Protein AF-0000000084335222 (afdb_homodimer)

Secondary structure (DSSP, 8-state):
-EEEEEEEEE--TT-SS-EEEEEEEEESSGGGGHHHHHHH-GGGGGG-EEEEEEE--EETTEEEEEEETTS--PPPS-EEEEEEEEEEETT---EEEEEEEEEESSHHHHHHHHHHHHHHHHHHHHHH--S-TT--EEEEEEEEEEHHHHS-HHHHHHEEEEEEE-TTSPPPPEEEEEEEGGG--/-EEEEEEEEE--TT-SS-EEEEEEEEESSGGGGHHHHHHH-GGGGGG-EEEEEEE--EETTEEEEEEETTS--PPPS-EEEEEEEEEEETT---EEEEEEEEEESSHHHHHHHHHHHHHHHHHHHHHH--S-TT--EEEEEEEEEEHHHHS-HHHHTTEEEEEEE-TTSPPPPPEEEEEEGGG--

Structure (mmCIF, N/CA/C/O backbone):
data_AF-0000000084335222-model_v1
#
loop_
_entity.id
_entity.type
_entity.pdbx_description
1 polymer 'DUF1543 domain-containing protein'
#
loop_
_atom_site.group_PDB
_atom_site.id
_atom_site.type_symbol
_atom_site.label_atom_id
_atom_site.label_alt_id
_atom_site.label_comp_id
_atom_site.label_asym_id
_atom_site.label_entity_id
_atom_site.label_seq_id
_atom_site.pdbx_PDB_ins_code
_atom_site.Cartn_x
_atom_site.Cartn_y
_atom_site.Cartn_z
_atom_site.occupancy
_atom_site.B_iso_or_equiv
_atom_site.auth_seq_id
_atom_site.auth_comp_id
_atom_site.auth_asym_id
_atom_site.auth_atom_id
_atom_site.pdbx_PDB_model_num
ATOM 1 N N . MET A 1 1 ? -4.527 -22.422 -21.75 1 95.81 1 MET A N 1
ATOM 2 C CA . MET A 1 1 ? -4.891 -21.484 -20.703 1 95.81 1 MET A CA 1
ATOM 3 C C . MET A 1 1 ? -3.65 -21 -19.953 1 95.81 1 MET A C 1
ATOM 5 O O . MET A 1 1 ? -2.627 -21.688 -19.938 1 95.81 1 MET A O 1
ATOM 9 N N . LYS A 1 2 ? -3.656 -19.781 -19.578 1 98.31 2 LYS A N 1
ATOM 10 C CA . LYS A 1 2 ? -2.539 -19.141 -18.891 1 98.31 2 LYS A CA 1
ATOM 11 C C . LYS A 1 2 ? -2.932 -18.703 -17.484 1 98.31 2 LYS A C 1
ATOM 13 O O . LYS A 1 2 ? -4.086 -18.359 -17.234 1 98.31 2 LYS A O 1
ATOM 18 N N . LEU A 1 3 ? -1.939 -18.797 -16.578 1 98.88 3 LEU A N 1
ATOM 19 C CA . LEU A 1 3 ? -2.105 -18.219 -15.25 1 98.88 3 LEU A CA 1
ATOM 20 C C . LEU A 1 3 ? -1.642 -16.766 -15.227 1 98.88 3 LEU A C 1
ATOM 22 O O . LEU A 1 3 ? -0.515 -16.469 -15.625 1 98.88 3 LEU A O 1
ATOM 26 N N . TYR A 1 4 ? -2.549 -15.906 -14.805 1 98.88 4 TYR A N 1
ATOM 27 C CA . TYR A 1 4 ? -2.223 -14.492 -14.688 1 98.88 4 TYR A CA 1
ATOM 28 C C . TYR A 1 4 ? -2.201 -14.055 -13.234 1 98.88 4 TYR A C 1
ATOM 30 O O . TYR A 1 4 ? -2.998 -14.531 -12.422 1 98.88 4 TYR A O 1
ATOM 38 N N . LEU A 1 5 ? -1.278 -13.211 -12.914 1 98.75 5 LEU A N 1
ATOM 39 C CA . LEU A 1 5 ? -1.287 -12.422 -11.688 1 98.75 5 LEU A CA 1
ATOM 40 C C . LEU A 1 5 ? -1.561 -10.953 -11.984 1 98.75 5 LEU A C 1
ATOM 42 O O . LEU A 1 5 ? -0.806 -10.312 -12.719 1 98.75 5 LEU A O 1
ATOM 46 N N . LEU A 1 6 ? -2.637 -10.43 -11.438 1 98.56 6 LEU A N 1
ATOM 47 C CA . LEU A 1 6 ? -3.023 -9.039 -11.633 1 98.56 6 LEU A CA 1
ATOM 48 C C . LEU A 1 6 ? -2.832 -8.227 -10.352 1 98.56 6 LEU A C 1
ATOM 50 O O . LEU A 1 6 ? -3.156 -8.703 -9.266 1 98.56 6 LEU A O 1
ATOM 54 N N . LEU A 1 7 ? -2.275 -7.051 -10.492 1 97.81 7 LEU A N 1
ATOM 55 C CA . LEU A 1 7 ? -2.336 -6.02 -9.461 1 97.81 7 LEU A CA 1
ATOM 56 C C . LEU A 1 7 ? -3.545 -5.113 -9.672 1 97.81 7 LEU A C 1
ATOM 58 O O . LEU A 1 7 ? -3.568 -4.305 -10.602 1 97.81 7 LEU A O 1
ATOM 62 N N . LEU A 1 8 ? -4.488 -5.25 -8.781 1 98.12 8 LEU A N 1
ATOM 63 C CA . LEU A 1 8 ? -5.719 -4.473 -8.867 1 98.12 8 LEU A CA 1
ATOM 64 C C . LEU A 1 8 ? -5.656 -3.244 -7.969 1 98.12 8 LEU A C 1
ATOM 66 O O . LEU A 1 8 ? -5.129 -3.312 -6.855 1 98.12 8 LEU A O 1
ATOM 70 N N . GLY A 1 9 ? -6.176 -2.154 -8.469 1 96.62 9 GLY A N 1
ATOM 71 C CA . GLY A 1 9 ? -6.344 -0.935 -7.699 1 96.62 9 GLY A CA 1
ATOM 72 C C . GLY A 1 9 ? -7.785 -0.464 -7.633 1 96.62 9 GLY A C 1
ATOM 73 O O . GLY A 1 9 ? -8.555 -0.679 -8.57 1 96.62 9 GLY A O 1
ATOM 74 N N . ALA A 1 10 ? -8.125 0.146 -6.547 1 95.44 10 ALA A N 1
ATOM 75 C CA . ALA A 1 10 ? -9.484 0.638 -6.359 1 95.44 10 ALA A CA 1
ATOM 76 C C . ALA A 1 10 ? -9.523 1.798 -5.371 1 95.44 10 ALA A C 1
ATOM 78 O O . ALA A 1 10 ? -8.711 1.853 -4.441 1 95.44 10 ALA A O 1
ATOM 79 N N . GLU A 1 11 ? -10.406 2.74 -5.59 1 91.88 11 GLU A N 1
ATOM 80 C CA . GLU A 1 11 ? -10.766 3.738 -4.59 1 91.88 11 GLU A CA 1
ATOM 81 C C . GLU A 1 11 ? -11.906 3.238 -3.703 1 91.88 11 GLU A C 1
ATOM 83 O O . GLU A 1 11 ? -13.078 3.502 -3.977 1 91.88 11 GLU A O 1
ATOM 88 N N . ALA A 1 12 ? -11.547 2.592 -2.67 1 87.44 12 ALA A N 1
ATOM 89 C CA . ALA A 1 12 ? -12.57 2.051 -1.78 1 87.44 12 ALA A CA 1
ATOM 90 C C . ALA A 1 12 ? -13.328 3.168 -1.071 1 87.44 12 ALA A C 1
ATOM 92 O O . ALA A 1 12 ? -12.742 4.188 -0.699 1 87.44 12 ALA A O 1
ATOM 93 N N . PRO A 1 13 ? -14.648 2.963 -0.848 1 87.44 13 PRO A N 1
ATOM 94 C CA . PRO A 1 13 ? -15.445 4.012 -0.197 1 87.44 13 PRO A CA 1
ATOM 95 C C . PRO A 1 13 ? -14.891 4.398 1.176 1 87.44 13 PRO A C 1
ATOM 97 O O . PRO A 1 13 ? -14.586 3.523 1.989 1 87.44 13 PRO A O 1
ATOM 100 N N . GLY A 1 14 ? -14.789 5.691 1.336 1 89.62 14 GLY A N 1
ATOM 101 C CA . GLY A 1 14 ? -14.414 6.211 2.641 1 89.62 14 GLY A CA 1
ATOM 102 C C . GLY A 1 14 ? -12.914 6.266 2.846 1 89.62 14 GLY A C 1
ATOM 103 O O . GLY A 1 14 ? -12.438 6.723 3.889 1 89.62 14 GLY A O 1
ATOM 104 N N . ARG A 1 15 ? -12.18 5.727 1.886 1 93.5 15 ARG A N 1
ATOM 105 C CA . ARG A 1 15 ? -10.727 5.719 2.002 1 93.5 15 ARG A CA 1
ATOM 106 C C . ARG A 1 15 ? -10.109 6.914 1.284 1 93.5 15 ARG A C 1
ATOM 108 O O . ARG A 1 15 ? -10.617 7.352 0.251 1 93.5 15 ARG A O 1
ATOM 115 N N . TYR A 1 16 ? -8.984 7.438 1.807 1 94.94 16 TYR A N 1
ATOM 116 C CA . TYR A 1 16 ? -8.305 8.57 1.188 1 94.94 16 TYR A CA 1
ATOM 117 C C . TYR A 1 16 ? -7.172 8.094 0.283 1 94.94 16 TYR A C 1
ATOM 119 O O . TYR A 1 16 ? -6.672 8.859 -0.548 1 94.94 16 TYR A O 1
ATOM 127 N N . THR A 1 17 ? -6.77 6.875 0.489 1 93.25 17 THR A N 1
ATOM 128 C CA . THR A 1 17 ? -5.707 6.316 -0.334 1 93.25 17 THR A CA 1
ATOM 129 C C . THR A 1 17 ? -6.234 5.172 -1.198 1 93.25 17 THR A C 1
ATOM 131 O O . THR A 1 17 ? -7.086 4.398 -0.76 1 93.25 17 THR A O 1
ATOM 134 N N . GLU A 1 18 ? -5.703 5.164 -2.363 1 93.69 18 GLU A N 1
ATOM 135 C CA . GLU A 1 18 ? -6.023 4.039 -3.24 1 93.69 18 GLU A CA 1
ATOM 136 C C . GLU A 1 18 ? -5.578 2.717 -2.625 1 93.69 18 GLU A C 1
ATOM 138 O O . GLU A 1 18 ? -4.488 2.627 -2.057 1 93.69 18 GLU A O 1
ATOM 143 N N . GLN A 1 19 ? -6.473 1.705 -2.734 1 94.19 19 GLN A N 1
ATOM 144 C CA . GLN A 1 19 ? -6.203 0.372 -2.205 1 94.19 19 GLN A CA 1
ATOM 145 C C . GLN A 1 19 ? -5.773 -0.583 -3.314 1 94.19 19 GLN A C 1
ATOM 147 O O . GLN A 1 19 ? -6.09 -0.365 -4.484 1 94.19 19 GLN A O 1
ATOM 152 N N . HIS A 1 20 ? -4.984 -1.586 -2.936 1 95.81 20 HIS A N 1
ATOM 153 C CA . HIS A 1 20 ? -4.512 -2.555 -3.916 1 95.81 20 HIS A CA 1
ATOM 154 C C . HIS A 1 20 ? -4.672 -3.982 -3.402 1 95.81 20 HIS A C 1
ATOM 156 O O . HIS A 1 20 ? -4.633 -4.219 -2.193 1 95.81 20 HIS A O 1
ATOM 162 N N . ASP A 1 21 ? -4.844 -4.891 -4.301 1 97 21 ASP A N 1
ATOM 163 C CA . ASP A 1 21 ? -4.824 -6.324 -4.02 1 97 21 ASP A CA 1
ATOM 164 C C . ASP A 1 21 ? -4.363 -7.117 -5.242 1 97 21 ASP A C 1
ATOM 166 O O . ASP A 1 21 ? -4.223 -6.559 -6.332 1 97 21 ASP A O 1
ATOM 170 N N . TYR A 1 22 ? -4.082 -8.344 -4.973 1 98.25 22 TYR A N 1
ATOM 171 C CA . TYR A 1 22 ? -3.588 -9.227 -6.023 1 98.25 22 TYR A CA 1
ATOM 172 C C . TYR A 1 22 ? -4.617 -10.297 -6.363 1 98.25 22 TYR A C 1
ATOM 174 O O . TYR A 1 22 ? -5.27 -10.852 -5.473 1 98.25 22 TYR A O 1
ATOM 182 N N . PHE A 1 23 ? -4.758 -10.523 -7.656 1 98.5 23 PHE A N 1
ATOM 183 C CA . PHE A 1 23 ? -5.754 -11.461 -8.172 1 98.5 23 PHE A CA 1
ATOM 184 C C . PHE A 1 23 ? -5.109 -12.469 -9.117 1 98.5 23 PHE A C 1
ATOM 186 O O . PHE A 1 23 ? -4.414 -12.094 -10.062 1 98.5 23 PHE A O 1
ATOM 193 N N . PHE A 1 24 ? -5.285 -13.758 -8.844 1 98.81 24 PHE A N 1
ATOM 194 C CA . PHE A 1 24 ? -4.887 -14.82 -9.766 1 98.81 24 PHE A CA 1
ATOM 195 C C . PHE A 1 24 ? -6.074 -15.281 -10.602 1 98.81 24 PHE A C 1
ATOM 197 O O . PHE A 1 24 ? -7.137 -15.602 -10.062 1 98.81 24 PHE A O 1
ATOM 204 N N . GLY A 1 25 ? -5.883 -15.297 -11.867 1 98.75 25 GLY A N 1
ATOM 205 C CA . GLY A 1 25 ? -6.906 -15.797 -12.773 1 98.75 25 GLY A CA 1
ATOM 206 C C . GLY A 1 25 ? -6.34 -16.641 -13.906 1 98.75 25 GLY A C 1
ATOM 207 O O . GLY A 1 25 ? -5.141 -16.578 -14.188 1 98.75 25 GLY A O 1
ATOM 208 N N . ILE A 1 26 ? -7.176 -17.469 -14.461 1 98.81 26 ILE A N 1
ATOM 209 C CA . ILE A 1 26 ? -6.801 -18.328 -15.578 1 98.81 26 ILE A CA 1
ATOM 210 C C . ILE A 1 26 ? -7.633 -17.969 -16.812 1 98.81 26 ILE A C 1
ATOM 212 O O . ILE A 1 26 ? -8.867 -17.984 -16.75 1 98.81 26 ILE A O 1
ATOM 216 N N . ALA A 1 27 ? -6.953 -17.641 -17.891 1 98.5 27 ALA A N 1
ATOM 217 C CA . ALA A 1 27 ? -7.629 -17.312 -19.141 1 98.5 27 ALA A CA 1
ATOM 218 C C . ALA A 1 27 ? -6.664 -17.406 -20.328 1 98.5 27 ALA A C 1
ATOM 220 O O . ALA A 1 27 ? -5.453 -17.516 -20.141 1 98.5 27 ALA A O 1
ATOM 221 N N . ASP A 1 28 ? -7.266 -17.438 -21.469 1 97.88 28 ASP A N 1
ATOM 222 C CA . ASP A 1 28 ? -6.438 -17.391 -22.672 1 97.88 28 ASP A CA 1
ATOM 223 C C . ASP A 1 28 ? -5.906 -15.977 -22.906 1 97.88 28 ASP A C 1
ATOM 225 O O . ASP A 1 28 ? -4.777 -15.805 -23.359 1 97.88 28 ASP A O 1
ATOM 229 N N . ASN A 1 29 ? -6.785 -15.008 -22.594 1 97.38 29 ASN A N 1
ATOM 230 C CA . ASN A 1 29 ? -6.434 -13.602 -22.75 1 97.38 29 ASN A CA 1
ATOM 231 C C . ASN A 1 29 ? -6.762 -12.797 -21.5 1 97.38 29 ASN A C 1
ATOM 233 O O . ASN A 1 29 ? -7.742 -13.086 -20.812 1 97.38 29 ASN A O 1
ATOM 237 N N . LEU A 1 30 ? -5.895 -11.789 -21.297 1 97.81 30 LEU A N 1
ATOM 238 C CA . LEU A 1 30 ? -6.039 -10.945 -20.125 1 97.81 30 LEU A CA 1
ATOM 239 C C . LEU A 1 30 ? -7.445 -10.359 -20.047 1 97.81 30 LEU A C 1
ATOM 241 O O . LEU A 1 30 ? -8.047 -10.328 -18.969 1 97.81 30 LEU A O 1
ATOM 245 N N . LYS A 1 31 ? -8.023 -9.945 -21.172 1 97.56 31 LYS A N 1
ATOM 246 C CA . LYS A 1 31 ? -9.328 -9.289 -21.219 1 97.56 31 LYS A CA 1
ATOM 247 C C . LYS A 1 31 ? -10.43 -10.211 -20.703 1 97.56 31 LYS A C 1
ATOM 249 O O . LYS A 1 31 ? -11.445 -9.742 -20.172 1 97.56 31 LYS A O 1
ATOM 254 N N . ASP A 1 32 ? -10.227 -11.461 -20.844 1 97.94 32 ASP A N 1
ATOM 255 C CA . ASP A 1 32 ? -11.227 -12.438 -20.438 1 97.94 32 ASP A CA 1
ATOM 256 C C . ASP A 1 32 ? -11.312 -12.539 -18.922 1 97.94 32 ASP A C 1
ATOM 258 O O . ASP A 1 32 ? -12.242 -13.141 -18.375 1 97.94 32 ASP A O 1
ATOM 262 N N . LEU A 1 33 ? -10.414 -11.914 -18.172 1 98.31 33 LEU A N 1
ATOM 263 C CA . LEU A 1 33 ? -10.391 -11.992 -16.719 1 98.31 33 LEU A CA 1
ATOM 264 C C . LEU A 1 33 ? -11.203 -10.859 -16.094 1 98.31 33 LEU A C 1
ATOM 266 O O . LEU A 1 33 ? -11.43 -10.844 -14.883 1 98.31 33 LEU A O 1
ATOM 270 N N . VAL A 1 34 ? -11.68 -9.93 -16.875 1 97.88 34 VAL A N 1
ATOM 271 C CA . VAL A 1 34 ? -12.32 -8.719 -16.375 1 97.88 34 VAL A CA 1
ATOM 272 C C . VAL A 1 34 ? -13.531 -9.086 -15.523 1 97.88 34 VAL A C 1
ATOM 274 O O . VAL A 1 34 ? -13.672 -8.602 -14.391 1 97.88 34 VAL A O 1
ATOM 277 N N . PRO A 1 35 ? -14.461 -10.016 -15.984 1 97.56 35 PRO A N 1
ATOM 278 C CA . PRO A 1 35 ? -15.602 -10.359 -15.141 1 97.56 35 PRO A CA 1
ATOM 279 C C . PRO A 1 35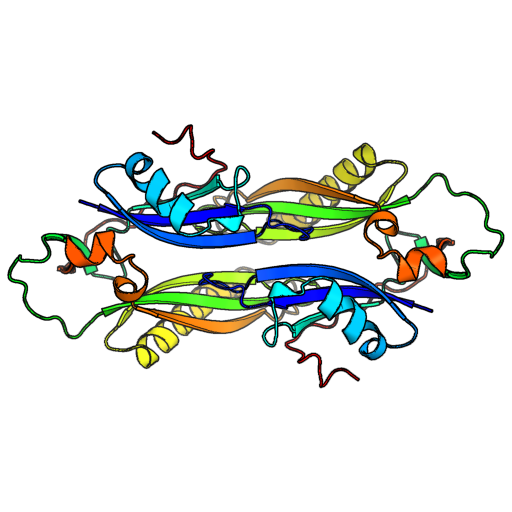 ? -15.188 -10.961 -13.797 1 97.56 35 PRO A C 1
ATOM 281 O O . PRO A 1 35 ? -15.766 -10.625 -12.766 1 97.56 35 PRO A O 1
ATOM 284 N N . ALA A 1 36 ? -14.234 -11.836 -13.789 1 98.06 36 ALA A N 1
ATOM 285 C CA . ALA A 1 36 ? -13.781 -12.461 -12.555 1 98.06 36 ALA A CA 1
ATOM 286 C C . ALA A 1 36 ? -13.117 -11.445 -11.633 1 98.06 36 ALA A C 1
ATOM 288 O O . ALA A 1 36 ? -13.258 -11.523 -10.414 1 98.06 36 ALA A O 1
ATOM 289 N N . ALA A 1 37 ? -12.344 -10.516 -12.188 1 97.81 37 ALA A N 1
ATOM 290 C CA . ALA A 1 37 ? -11.719 -9.469 -11.398 1 97.81 37 ALA A CA 1
ATOM 291 C C . ALA A 1 37 ? -12.766 -8.594 -10.711 1 97.81 37 ALA A C 1
ATOM 293 O O . ALA A 1 37 ? -12.617 -8.234 -9.539 1 97.81 37 ALA A O 1
ATOM 294 N N . LYS A 1 38 ? -13.82 -8.258 -11.461 1 97.44 38 LYS A N 1
ATOM 295 C CA . LYS A 1 38 ? -14.914 -7.469 -10.891 1 97.44 38 LYS A CA 1
ATOM 296 C C . LYS A 1 38 ? -15.602 -8.227 -9.766 1 97.44 38 LYS A C 1
ATOM 298 O O . LYS A 1 38 ? -15.961 -7.637 -8.742 1 97.44 38 LYS A O 1
ATOM 303 N N . ALA A 1 39 ? -15.781 -9.5 -9.969 1 97.31 39 ALA A N 1
ATOM 304 C CA . ALA A 1 39 ? -16.406 -10.328 -8.945 1 97.31 39 ALA A CA 1
ATOM 305 C C . ALA A 1 39 ? -15.516 -10.445 -7.711 1 97.31 39 ALA A C 1
ATOM 307 O O . ALA A 1 39 ? -16.016 -10.602 -6.59 1 97.31 39 ALA A O 1
ATOM 308 N N . PHE A 1 40 ? -14.289 -10.383 -7.863 1 97 40 PHE A N 1
ATOM 309 C CA . PHE A 1 40 ? -13.297 -10.492 -6.801 1 97 40 PHE A CA 1
ATOM 310 C C . PHE A 1 40 ? -13.367 -9.281 -5.871 1 97 40 PHE A C 1
ATOM 312 O O . PHE A 1 40 ? -13.133 -9.406 -4.668 1 97 40 PHE A O 1
ATOM 319 N N . TRP A 1 41 ? -13.625 -8.148 -6.406 1 96.19 41 TRP A N 1
ATOM 320 C CA . TRP A 1 41 ? -13.664 -6.906 -5.641 1 96.19 41 TRP A CA 1
ATOM 321 C C . TRP A 1 41 ? -14.906 -6.09 -5.992 1 96.19 41 TRP A C 1
ATOM 323 O O . TRP A 1 41 ? -14.797 -4.984 -6.527 1 96.19 41 TRP A O 1
ATOM 333 N N . PRO A 1 42 ? -16.047 -6.578 -5.566 1 94.06 42 PRO A N 1
ATOM 334 C CA . PRO A 1 42 ? -17.297 -5.953 -6 1 94.06 42 PRO A CA 1
ATOM 335 C C . PRO A 1 42 ? -17.484 -4.547 -5.434 1 94.06 42 PRO A C 1
ATOM 337 O O . PRO A 1 42 ? -18.094 -3.691 -6.082 1 94.06 42 PRO A O 1
ATOM 340 N N . GLU A 1 43 ? -16.938 -4.227 -4.316 1 91.5 43 GLU A N 1
ATOM 341 C CA . GLU A 1 43 ? -17.125 -2.939 -3.658 1 91.5 43 GLU A CA 1
ATOM 342 C C . GLU A 1 43 ? -16.359 -1.832 -4.379 1 91.5 43 GLU A C 1
ATOM 344 O O . GLU A 1 43 ? -16.609 -0.647 -4.152 1 91.5 43 GLU A O 1
ATOM 349 N N . ALA A 1 44 ? -15.375 -2.229 -5.164 1 92.69 44 ALA A N 1
ATOM 350 C CA . ALA A 1 44 ? -14.555 -1.248 -5.875 1 92.69 44 ALA A CA 1
ATOM 351 C C . ALA A 1 44 ? -15.383 -0.496 -6.914 1 92.69 44 ALA A C 1
ATOM 353 O O . ALA A 1 44 ? -15.078 0.651 -7.246 1 92.69 44 ALA A O 1
ATOM 354 N N . GLY A 1 45 ? -16.391 -1.153 -7.371 1 92.5 45 GLY A N 1
ATOM 355 C CA . GLY A 1 45 ? -17.234 -0.521 -8.375 1 92.5 45 GLY A CA 1
ATOM 356 C C . GLY A 1 45 ? -16.469 -0.085 -9.609 1 92.5 45 GLY A C 1
ATOM 357 O O . GLY A 1 45 ? -15.633 -0.836 -10.125 1 92.5 45 GLY A O 1
ATOM 358 N N . ASN A 1 46 ? -16.75 1.161 -10.102 1 93.94 46 ASN A N 1
ATOM 359 C CA . ASN A 1 46 ? -16.188 1.637 -11.367 1 93.94 46 ASN A CA 1
ATOM 360 C C . ASN A 1 46 ? -14.758 2.133 -11.195 1 93.94 46 ASN A C 1
ATOM 362 O O . ASN A 1 46 ? -14.086 2.445 -12.18 1 93.94 46 ASN A O 1
ATOM 366 N N . SER A 1 47 ? -14.305 2.123 -9.977 1 95.5 47 SER A N 1
ATOM 367 C CA . SER A 1 47 ? -12.953 2.604 -9.75 1 95.5 47 SER A CA 1
ATOM 368 C C . SER A 1 47 ? -11.93 1.49 -9.953 1 95.5 47 SER A C 1
ATOM 370 O O . SER A 1 47 ? -10.719 1.747 -9.992 1 95.5 47 SER A O 1
ATOM 372 N N . LEU A 1 48 ? -12.422 0.271 -10.055 1 97.38 48 LEU A N 1
ATOM 373 C CA . LEU A 1 48 ? -11.523 -0.871 -10.195 1 97.38 48 LEU A CA 1
ATOM 374 C C . LEU A 1 48 ? -10.719 -0.772 -11.484 1 97.38 48 LEU A C 1
ATOM 376 O O . LEU A 1 48 ? -11.266 -0.465 -12.547 1 97.38 48 LEU A O 1
ATOM 380 N N . HIS A 1 49 ? -9.383 -0.946 -11.398 1 97.69 49 HIS A N 1
ATOM 381 C CA . HIS A 1 49 ? -8.484 -0.924 -12.547 1 97.69 49 HIS A CA 1
ATOM 382 C C . HIS A 1 49 ? -7.281 -1.838 -12.32 1 97.69 49 HIS A C 1
ATOM 384 O O . HIS A 1 49 ? -7.129 -2.422 -11.25 1 97.69 49 HIS A O 1
ATOM 390 N N . LEU A 1 50 ? -6.5 -2.049 -13.391 1 97.12 50 LEU A N 1
ATOM 391 C CA . LEU A 1 50 ? -5.246 -2.785 -13.289 1 97.12 50 LEU A CA 1
ATOM 392 C C . LEU A 1 50 ? -4.062 -1.829 -13.172 1 97.12 50 LEU A C 1
ATOM 394 O O . LEU A 1 50 ? -3.969 -0.858 -13.93 1 97.12 50 LEU A O 1
ATOM 398 N N . ASP A 1 51 ? -3.236 -2.086 -12.227 1 96.12 51 ASP A N 1
ATOM 399 C CA . ASP A 1 51 ? -1.991 -1.33 -12.133 1 96.12 51 ASP A CA 1
ATOM 400 C C . ASP A 1 51 ? -0.819 -2.129 -12.695 1 96.12 51 ASP A C 1
ATOM 402 O O . ASP A 1 51 ? 0.293 -1.609 -12.812 1 96.12 51 ASP A O 1
ATOM 406 N N . GLY A 1 52 ? -1.038 -3.363 -13.055 1 95.94 52 GLY A N 1
ATOM 407 C CA . GLY A 1 52 ? -0.038 -4.219 -13.672 1 95.94 52 GLY A CA 1
ATOM 408 C C . GLY A 1 52 ? -0.453 -5.68 -13.719 1 95.94 52 GLY A C 1
ATOM 409 O O . GLY A 1 52 ? -1.482 -6.059 -13.156 1 95.94 52 GLY A O 1
ATOM 410 N N . TRP A 1 53 ? 0.284 -6.414 -14.469 1 97.62 53 TRP A N 1
ATOM 411 C CA . TRP A 1 53 ? 0.002 -7.84 -14.578 1 97.62 53 TRP A CA 1
ATOM 412 C C . TRP A 1 53 ? 1.218 -8.602 -15.102 1 97.62 53 TRP A C 1
ATOM 414 O O . TRP A 1 53 ? 2.16 -7.992 -15.609 1 97.62 53 TRP A O 1
ATOM 424 N N . ARG A 1 54 ? 1.177 -9.812 -14.898 1 98.06 54 ARG A N 1
ATOM 425 C CA . ARG A 1 54 ? 2.125 -10.719 -15.531 1 98.06 54 ARG A CA 1
ATOM 426 C C . ARG A 1 54 ? 1.485 -12.078 -15.797 1 98.06 54 ARG A C 1
ATOM 428 O O . ARG A 1 54 ? 0.577 -12.492 -15.078 1 98.06 54 ARG A O 1
ATOM 435 N N . GLU A 1 55 ? 1.899 -12.633 -16.891 1 98.5 55 GLU A N 1
ATOM 436 C CA . GLU A 1 55 ? 1.694 -14.07 -17.047 1 98.5 55 GLU A CA 1
ATOM 437 C C . GLU A 1 55 ? 2.682 -14.859 -16.188 1 98.5 55 GLU A C 1
ATOM 439 O O . GLU A 1 55 ? 3.887 -14.602 -16.219 1 98.5 55 GLU A O 1
ATOM 444 N N . VAL A 1 56 ? 2.148 -15.805 -15.398 1 98.69 56 VAL A N 1
ATOM 445 C CA . VAL A 1 56 ? 3.021 -16.594 -14.539 1 98.69 56 VAL A CA 1
ATOM 446 C C . VAL A 1 56 ? 3.424 -17.891 -15.258 1 98.69 56 VAL A C 1
ATOM 448 O O . VAL A 1 56 ? 2.676 -18.859 -15.25 1 98.69 56 VAL A O 1
ATOM 451 N N . THR A 1 57 ? 4.637 -17.844 -15.789 1 98.5 57 THR A N 1
ATOM 452 C CA . THR A 1 57 ? 5.086 -18.984 -16.594 1 98.5 57 THR A CA 1
ATOM 453 C C . THR A 1 57 ? 6.27 -19.672 -15.922 1 98.5 57 THR A C 1
ATOM 455 O O . THR A 1 57 ? 6.543 -20.844 -16.203 1 98.5 57 THR A O 1
ATOM 458 N N . LYS A 1 58 ? 6.91 -18.922 -15.102 1 98.25 58 LYS A N 1
ATOM 459 C CA . LYS A 1 58 ? 8.078 -19.453 -14.398 1 98.25 58 LYS A CA 1
ATOM 460 C C . LYS A 1 58 ? 8.141 -18.938 -12.969 1 98.25 58 LYS A C 1
ATOM 462 O O . LYS A 1 58 ? 7.984 -17.734 -12.727 1 98.25 58 LYS A O 1
ATOM 467 N N . VAL A 1 59 ? 8.344 -19.828 -12.039 1 97.62 59 VAL A N 1
ATOM 468 C CA . VAL A 1 59 ? 8.625 -19.5 -10.641 1 97.62 59 VAL A CA 1
ATOM 469 C C . VAL A 1 59 ? 9.766 -20.391 -10.133 1 97.62 59 VAL A C 1
ATOM 471 O O . VAL A 1 59 ? 9.68 -21.609 -10.164 1 97.62 59 VAL A O 1
ATOM 474 N N . ASP A 1 60 ? 10.781 -19.688 -9.656 1 95.88 60 ASP A N 1
ATOM 475 C CA . ASP A 1 60 ? 11.992 -20.422 -9.32 1 95.88 60 ASP A CA 1
ATOM 476 C C . ASP A 1 60 ? 12.484 -21.25 -10.508 1 95.88 60 ASP A C 1
ATOM 478 O O . ASP A 1 60 ? 12.742 -20.719 -11.586 1 95.88 60 ASP A O 1
ATOM 482 N N . SER A 1 61 ? 12.68 -22.5 -10.414 1 96.88 61 SER A N 1
ATOM 483 C CA . SER A 1 61 ? 13.172 -23.328 -11.508 1 96.88 61 SER A CA 1
ATOM 484 C C . SER A 1 61 ? 12.039 -24.141 -12.141 1 96.88 61 SER A C 1
ATOM 486 O O . SER A 1 61 ? 12.289 -25.125 -12.836 1 96.88 61 SER A O 1
ATOM 488 N N . TYR A 1 62 ? 10.828 -23.703 -11.891 1 97.88 62 TYR A N 1
ATOM 489 C CA . TYR A 1 62 ? 9.695 -24.484 -12.367 1 97.88 62 TYR A CA 1
ATOM 490 C C . TYR A 1 62 ? 8.945 -23.75 -13.469 1 97.88 62 TYR A C 1
ATOM 492 O O . TYR A 1 62 ? 8.734 -22.531 -13.383 1 97.88 62 TYR A O 1
ATOM 500 N N . ALA A 1 63 ? 8.594 -24.484 -14.477 1 98.19 63 ALA A N 1
ATOM 501 C CA . ALA A 1 63 ? 7.602 -24.016 -15.438 1 98.19 63 ALA A CA 1
ATOM 502 C C . ALA A 1 63 ? 6.188 -24.188 -14.891 1 98.19 63 ALA A C 1
ATOM 504 O O . ALA A 1 63 ? 5.867 -25.234 -14.305 1 98.19 63 ALA A O 1
ATOM 505 N N . ILE A 1 64 ? 5.355 -23.219 -15.062 1 98.38 64 ILE A N 1
ATOM 506 C CA . ILE A 1 64 ? 3.969 -23.25 -14.609 1 98.38 64 ILE A CA 1
ATOM 507 C C . ILE A 1 64 ? 3.037 -23.438 -15.805 1 98.38 64 ILE A C 1
ATOM 509 O O . ILE A 1 64 ? 3.025 -22.625 -16.734 1 98.38 64 ILE A O 1
ATOM 513 N N . ASN A 1 65 ? 2.256 -24.516 -15.727 1 97.62 65 ASN A N 1
ATOM 514 C CA . ASN A 1 65 ? 1.318 -24.828 -16.797 1 97.62 65 ASN A CA 1
ATOM 515 C C . ASN A 1 65 ? -0.098 -25.031 -16.266 1 97.62 65 ASN A C 1
ATOM 517 O O . ASN A 1 65 ? -0.283 -25.453 -15.125 1 97.62 65 ASN A O 1
ATOM 521 N N . ILE A 1 66 ? -1.038 -24.688 -17.078 1 98.44 66 ILE A N 1
ATOM 522 C CA . ILE A 1 66 ? -2.445 -24.875 -16.75 1 98.44 66 ILE A CA 1
ATOM 523 C C . ILE A 1 66 ? -3.041 -25.984 -17.609 1 98.44 66 ILE A C 1
ATOM 525 O O . ILE A 1 66 ? -2.926 -25.969 -18.828 1 98.44 66 ILE A O 1
ATOM 529 N N . VAL A 1 67 ? -3.615 -26.938 -16.984 1 97.88 67 VAL A N 1
ATOM 530 C CA . VAL A 1 67 ? -4.281 -28.031 -17.703 1 97.88 67 VAL A CA 1
ATOM 531 C C . VAL A 1 67 ? -5.719 -28.156 -17.203 1 97.88 67 VAL A C 1
ATOM 533 O O . VAL A 1 67 ? -6.086 -27.594 -16.172 1 97.88 67 VAL A O 1
ATOM 536 N N . ALA A 1 68 ? -6.477 -28.891 -17.969 1 97.94 68 ALA A N 1
ATOM 537 C CA . ALA A 1 68 ? -7.852 -29.156 -17.562 1 97.94 68 ALA A CA 1
ATOM 538 C C . ALA A 1 68 ? -7.891 -29.922 -16.25 1 97.94 68 ALA A C 1
ATOM 540 O O . ALA A 1 68 ? -7.031 -30.766 -15.984 1 97.94 68 ALA A O 1
ATOM 541 N N . GLN A 1 69 ? -8.961 -29.641 -15.477 1 96 69 GLN A N 1
ATOM 542 C CA . GLN A 1 69 ? -9.062 -30.203 -14.141 1 96 69 GLN A CA 1
ATOM 543 C C . GLN A 1 69 ? -9.062 -31.734 -14.188 1 96 69 GLN A C 1
ATOM 545 O O . GLN A 1 69 ? -8.539 -32.375 -13.281 1 96 69 GLN A O 1
ATOM 550 N N . ASN A 1 70 ? -9.547 -32.344 -15.156 1 95.44 70 ASN A N 1
ATOM 551 C CA . ASN A 1 70 ? -9.688 -33.781 -15.25 1 95.44 70 ASN A CA 1
ATOM 552 C C . ASN A 1 70 ? -8.461 -34.438 -15.883 1 95.44 70 ASN A C 1
ATOM 554 O O . ASN A 1 70 ? -8.43 -35.656 -16.078 1 95.44 70 ASN A O 1
ATOM 558 N N . THR A 1 71 ? -7.512 -33.594 -16.234 1 95.56 71 THR A N 1
ATOM 559 C CA . THR A 1 71 ? -6.273 -34.125 -16.781 1 95.56 71 THR A CA 1
ATOM 560 C C . THR A 1 71 ? -5.512 -34.906 -15.703 1 95.56 71 THR A C 1
ATOM 562 O O . THR A 1 71 ? -5.352 -34.438 -14.578 1 95.56 71 THR A O 1
ATOM 565 N N . GLU A 1 72 ? -5.125 -36.125 -15.992 1 94.44 72 GLU A N 1
ATOM 566 C CA . GLU A 1 72 ? -4.301 -36.906 -15.07 1 94.44 72 GLU A CA 1
ATOM 567 C C . GLU A 1 72 ? -2.896 -36.312 -14.953 1 94.44 72 GLU A C 1
ATOM 569 O O . GLU A 1 72 ? -2.189 -36.188 -15.953 1 94.44 72 GLU A O 1
ATOM 574 N N . THR A 1 73 ? -2.617 -35.875 -13.727 1 90.88 73 THR A N 1
ATOM 575 C CA . THR A 1 73 ? -1.294 -35.312 -13.477 1 90.88 73 THR A CA 1
ATOM 576 C C . THR A 1 73 ? -0.614 -36.031 -12.312 1 90.88 73 THR A C 1
ATOM 578 O O . THR A 1 73 ? -1.278 -36.688 -11.5 1 90.88 73 THR A O 1
ATOM 581 N N . GLN A 1 74 ? 0.723 -36.031 -12.406 1 88.25 74 GLN A N 1
ATOM 582 C CA . GLN A 1 74 ? 1.47 -36.562 -11.273 1 88.25 74 GLN A CA 1
ATOM 583 C C . GLN A 1 74 ? 1.437 -35.594 -10.094 1 88.25 74 GLN A C 1
ATOM 585 O O . GLN A 1 74 ? 1.707 -34.406 -10.25 1 88.25 74 GLN A O 1
ATOM 590 N N . ALA A 1 75 ? 1.068 -36.188 -8.992 1 83.62 75 ALA A N 1
ATOM 591 C CA . ALA A 1 75 ? 1.038 -35.375 -7.793 1 83.62 75 ALA A CA 1
ATOM 592 C C . ALA A 1 75 ? 2.432 -34.844 -7.449 1 83.62 75 ALA A C 1
ATOM 594 O O . ALA A 1 75 ? 3.412 -35.594 -7.52 1 83.62 75 ALA A O 1
ATOM 595 N N . SER A 1 76 ? 2.553 -33.562 -7.27 1 88.56 76 SER A N 1
ATOM 596 C CA . SER A 1 76 ? 3.814 -32.969 -6.84 1 88.56 76 SER A CA 1
ATOM 597 C C . SER A 1 76 ? 3.789 -32.656 -5.352 1 88.56 76 SER A C 1
ATOM 599 O O . SER A 1 76 ? 2.791 -32.125 -4.848 1 88.56 76 SER A O 1
ATOM 601 N N . PRO A 1 77 ? 4.902 -32.969 -4.68 1 92.94 77 PRO A N 1
ATOM 602 C CA . PRO A 1 77 ? 4.969 -32.562 -3.277 1 92.94 77 PRO A CA 1
ATOM 603 C C . PRO A 1 77 ? 5.133 -31.062 -3.113 1 92.94 77 PRO A C 1
ATOM 605 O O . PRO A 1 77 ? 4.898 -30.531 -2.025 1 92.94 77 PRO A O 1
ATOM 608 N N . ASP A 1 78 ? 5.539 -30.453 -4.164 1 96.25 78 ASP A N 1
ATOM 609 C CA . ASP A 1 78 ? 5.754 -29.016 -4.117 1 96.25 78 ASP A CA 1
ATOM 610 C C . ASP A 1 78 ? 4.488 -28.25 -4.531 1 96.25 78 ASP A C 1
ATOM 612 O O . ASP A 1 78 ? 3.678 -28.766 -5.301 1 96.25 78 ASP A O 1
ATOM 616 N N . LYS A 1 79 ? 4.344 -27.125 -3.924 1 97.38 79 LYS A N 1
ATOM 617 C CA . LYS A 1 79 ? 3.205 -26.25 -4.203 1 97.38 79 LYS A CA 1
ATOM 618 C C . LYS A 1 79 ? 3.668 -24.844 -4.559 1 97.38 79 LYS A C 1
ATOM 620 O O . LYS A 1 79 ? 4.773 -24.438 -4.199 1 97.38 79 LYS A O 1
ATOM 625 N N . LEU A 1 80 ? 2.838 -24.188 -5.34 1 98.5 80 LEU A N 1
ATOM 626 C CA . LEU A 1 80 ? 3.074 -22.812 -5.719 1 98.5 80 LEU A CA 1
ATOM 627 C C . LEU A 1 80 ? 2.494 -21.844 -4.68 1 98.5 80 LEU A C 1
ATOM 629 O O . LEU A 1 80 ? 1.305 -21.922 -4.359 1 98.5 80 LEU A O 1
ATOM 633 N N . PHE A 1 81 ? 3.381 -20.938 -4.109 1 98.62 81 PHE A N 1
ATOM 634 C CA . PHE A 1 81 ? 2.953 -20.062 -3.027 1 98.62 81 PHE A CA 1
ATOM 635 C C . PHE A 1 81 ? 3.094 -18.594 -3.432 1 98.62 81 PHE A C 1
ATOM 637 O O . PHE A 1 81 ? 4.016 -18.234 -4.164 1 98.62 81 PHE A O 1
ATOM 644 N N . PHE A 1 82 ? 2.152 -17.859 -2.992 1 98.31 82 PHE A N 1
ATOM 645 C CA . PHE A 1 82 ? 2.16 -16.406 -3.02 1 98.31 82 PHE A CA 1
ATOM 646 C C . PHE A 1 82 ? 2.354 -15.836 -1.617 1 98.31 82 PHE A C 1
ATOM 648 O O . PHE A 1 82 ? 1.582 -16.141 -0.706 1 98.31 82 PHE A O 1
ATOM 655 N N . LEU A 1 83 ? 3.387 -15.008 -1.419 1 96.75 83 LEU A N 1
ATOM 656 C CA . LEU A 1 83 ? 3.66 -14.445 -0.103 1 96.75 83 LEU A CA 1
ATOM 657 C C . LEU A 1 83 ? 3.59 -12.922 -0.143 1 96.75 83 LEU A C 1
ATOM 659 O O . LEU A 1 83 ? 4.07 -12.297 -1.092 1 96.75 83 LEU A O 1
ATOM 663 N N . ASN A 1 84 ? 2.887 -12.422 0.814 1 93.44 84 ASN A N 1
ATOM 664 C CA . ASN A 1 84 ? 2.947 -10.992 1.101 1 93.44 84 ASN A CA 1
ATOM 665 C C . ASN A 1 84 ? 3.957 -10.688 2.203 1 93.44 84 ASN A C 1
ATOM 667 O O . ASN A 1 84 ? 3.891 -11.258 3.289 1 93.44 84 ASN A O 1
ATOM 671 N N . LEU A 1 85 ? 4.852 -9.82 1.864 1 90.25 85 LEU A N 1
ATOM 672 C CA . LEU A 1 85 ? 5.789 -9.336 2.869 1 90.25 85 LEU A CA 1
ATOM 673 C C . LEU A 1 85 ? 5.508 -7.879 3.221 1 90.25 85 LEU A C 1
ATOM 675 O O . LEU A 1 85 ? 4.988 -7.129 2.393 1 90.25 85 LEU A O 1
ATOM 679 N N . GLY A 1 86 ? 5.719 -7.535 4.453 1 85.69 86 GLY A N 1
ATOM 680 C CA . GLY A 1 86 ? 5.551 -6.168 4.918 1 85.69 86 GLY A CA 1
ATOM 681 C C . GLY A 1 86 ? 6.773 -5.621 5.629 1 85.69 86 GLY A C 1
ATOM 682 O O . GLY A 1 86 ? 7.508 -6.371 6.277 1 85.69 86 GLY A O 1
ATOM 683 N N . GLY A 1 87 ? 6.945 -4.293 5.48 1 83.81 87 GLY A N 1
ATOM 684 C CA . GLY A 1 87 ? 8.102 -3.684 6.125 1 83.81 87 GLY A CA 1
ATOM 685 C C . GLY A 1 87 ? 7.945 -2.191 6.344 1 83.81 87 GLY A C 1
ATOM 686 O O . GLY A 1 87 ? 7.055 -1.563 5.77 1 83.81 87 GLY A O 1
ATOM 687 N N . TYR A 1 88 ? 8.812 -1.787 7.316 1 85.69 88 TYR A N 1
ATOM 688 C CA . TYR A 1 88 ? 8.875 -0.366 7.641 1 85.69 88 TYR A CA 1
ATOM 689 C C . TYR A 1 88 ? 10.227 0.223 7.25 1 85.69 88 TYR A C 1
ATOM 691 O O . TYR A 1 88 ? 11.242 -0.469 7.289 1 85.69 88 TYR A O 1
ATOM 699 N N . THR A 1 89 ? 10.195 1.425 6.855 1 80.12 89 THR A N 1
ATOM 700 C CA . THR A 1 89 ? 11.398 2.225 6.652 1 80.12 89 THR A CA 1
ATOM 701 C C . THR A 1 89 ? 11.422 3.418 7.605 1 80.12 89 THR A C 1
ATOM 703 O O . THR A 1 89 ? 10.453 4.18 7.672 1 80.12 89 THR A O 1
ATOM 706 N N . THR A 1 90 ? 12.5 3.484 8.281 1 82.56 90 THR A N 1
ATOM 707 C CA . THR A 1 90 ? 12.617 4.555 9.266 1 82.56 90 THR A CA 1
ATOM 708 C C . THR A 1 90 ? 12.383 5.914 8.617 1 82.56 90 THR A C 1
ATOM 710 O O . THR A 1 90 ? 12.883 6.18 7.523 1 82.56 90 THR A O 1
ATOM 713 N N . GLY A 1 91 ? 11.555 6.77 9.305 1 83.19 91 GLY A N 1
ATOM 714 C CA . GLY A 1 91 ? 11.336 8.141 8.875 1 83.19 91 GLY A CA 1
ATOM 715 C C . GLY A 1 91 ? 10.195 8.281 7.887 1 83.19 91 GLY A C 1
ATOM 716 O O . GLY A 1 91 ? 9.805 9.398 7.535 1 83.19 91 GLY A O 1
ATOM 717 N N . LYS A 1 92 ? 9.695 7.148 7.445 1 86.31 92 LYS A N 1
ATOM 718 C CA . LYS A 1 92 ? 8.555 7.164 6.531 1 86.31 92 LYS A CA 1
ATOM 719 C C . LYS A 1 92 ? 7.312 6.566 7.184 1 86.31 92 LYS A C 1
ATOM 721 O O . LYS A 1 92 ? 7.324 5.406 7.605 1 86.31 92 LYS A O 1
ATOM 726 N N . LEU A 1 93 ? 6.34 7.391 7.281 1 92.56 93 LEU A N 1
ATOM 727 C CA . LEU A 1 93 ? 5.098 6.895 7.863 1 92.56 93 LEU A CA 1
ATOM 728 C C . LEU A 1 93 ? 4.312 6.074 6.848 1 92.56 93 LEU A C 1
ATOM 730 O O . LEU A 1 93 ? 3.205 6.453 6.457 1 92.56 93 LEU A O 1
ATOM 734 N N . GLU A 1 94 ? 4.879 4.992 6.438 1 88.5 94 GLU A N 1
ATOM 735 C CA . GLU A 1 94 ? 4.332 4.066 5.449 1 88.5 94 GLU A CA 1
ATOM 736 C C . GLU A 1 94 ? 4.723 2.627 5.77 1 88.5 94 GLU A C 1
ATOM 738 O O . GLU A 1 94 ? 5.734 2.387 6.43 1 88.5 94 GLU A O 1
ATOM 743 N N . GLU A 1 95 ? 3.85 1.741 5.473 1 83 95 GLU A N 1
ATOM 744 C CA . GLU A 1 95 ? 4.219 0.332 5.398 1 83 95 GLU A CA 1
ATOM 745 C C . GLU A 1 95 ? 4.277 -0.145 3.949 1 83 95 GLU A C 1
ATOM 747 O O . GLU A 1 95 ? 3.322 0.039 3.189 1 83 95 GLU A O 1
ATOM 752 N N . GLN A 1 96 ? 5.391 -0.726 3.652 1 80.81 96 GLN A N 1
ATOM 753 C CA . GLN A 1 96 ? 5.586 -1.213 2.291 1 80.81 96 GLN A CA 1
ATOM 754 C C . GLN A 1 96 ? 5.281 -2.705 2.191 1 80.81 96 GLN A C 1
ATOM 756 O O . GLN A 1 96 ? 5.602 -3.473 3.102 1 80.81 96 GLN A O 1
ATOM 761 N N . HIS A 1 97 ? 4.629 -3.025 1.101 1 85.69 97 HIS A N 1
ATOM 762 C CA . HIS A 1 97 ? 4.359 -4.434 0.842 1 85.69 97 HIS A CA 1
ATOM 763 C C . HIS A 1 97 ? 5.125 -4.926 -0.382 1 85.69 97 HIS A C 1
ATOM 765 O O . HIS A 1 97 ? 5.238 -4.207 -1.379 1 85.69 97 HIS A O 1
ATOM 771 N N . TYR A 1 98 ? 5.648 -6.133 -0.227 1 83.75 98 TYR A N 1
ATOM 772 C CA . TYR A 1 98 ? 6.332 -6.863 -1.288 1 83.75 98 TYR A CA 1
ATOM 773 C C . TYR A 1 98 ? 5.699 -8.234 -1.505 1 83.75 98 TYR A C 1
ATOM 775 O O . TYR A 1 98 ? 5.18 -8.836 -0.565 1 83.75 98 TYR A O 1
ATOM 783 N N . THR A 1 99 ? 5.738 -8.609 -2.717 1 92.12 99 THR A N 1
ATOM 784 C CA . THR A 1 99 ? 5.191 -9.945 -2.961 1 92.12 99 THR A CA 1
ATOM 785 C C . THR A 1 99 ? 6.262 -10.867 -3.539 1 92.12 99 THR A C 1
ATOM 787 O O . THR A 1 99 ? 7.16 -10.414 -4.254 1 92.12 99 THR A O 1
ATOM 790 N N . VAL A 1 100 ? 6.156 -12.125 -3.188 1 93.81 100 VAL A N 1
ATOM 791 C CA . VAL A 1 100 ? 7.066 -13.156 -3.668 1 93.81 100 VAL A CA 1
ATOM 792 C C . VAL A 1 100 ? 6.273 -14.383 -4.102 1 93.81 100 VAL A C 1
ATOM 794 O O . VAL A 1 100 ? 5.332 -14.797 -3.418 1 93.81 100 VAL A O 1
ATOM 797 N N . LEU A 1 101 ? 6.625 -14.883 -5.289 1 97.19 101 LEU A N 1
ATOM 798 C CA . LEU A 1 101 ? 6.191 -16.219 -5.668 1 97.19 101 LEU A CA 1
ATOM 799 C C . LEU A 1 101 ? 7.309 -17.234 -5.457 1 97.19 101 LEU A C 1
ATOM 801 O O . LEU A 1 101 ? 8.469 -16.953 -5.762 1 97.19 101 LEU A O 1
ATOM 805 N N . THR A 1 102 ? 6.961 -18.406 -4.883 1 97.81 102 THR A N 1
ATOM 806 C CA . THR A 1 102 ? 7.965 -19.438 -4.695 1 97.81 102 THR A CA 1
ATOM 807 C C . THR A 1 102 ? 7.324 -20.828 -4.734 1 97.81 102 THR A C 1
ATOM 809 O O . THR A 1 102 ? 6.129 -20.969 -4.473 1 97.81 102 THR A O 1
ATOM 812 N N . VAL A 1 103 ? 8.047 -21.781 -5.145 1 98.12 103 VAL A N 1
ATOM 813 C CA . VAL A 1 103 ? 7.637 -23.188 -5.094 1 98.12 103 VAL A CA 1
ATOM 814 C C . VAL A 1 103 ? 8.312 -23.875 -3.918 1 98.12 103 VAL A C 1
ATOM 816 O O . VAL A 1 103 ? 9.547 -23.922 -3.838 1 98.12 103 VAL A O 1
ATOM 819 N N . GLN A 1 104 ? 7.516 -24.328 -2.961 1 98 104 GLN A N 1
ATOM 820 C CA . GLN A 1 104 ? 8.031 -25 -1.778 1 98 104 GLN A CA 1
ATOM 821 C C . GLN A 1 104 ? 7.141 -26.172 -1.377 1 98 104 GLN A C 1
ATOM 823 O O . GLN A 1 104 ? 6.039 -26.328 -1.91 1 98 104 GLN A O 1
ATOM 828 N N . HIS A 1 105 ? 7.602 -26.969 -0.407 1 97.56 105 HIS A N 1
ATOM 829 C CA . HIS A 1 105 ? 6.883 -28.156 0.038 1 97.56 105 HIS A CA 1
ATOM 830 C C . HIS A 1 105 ? 5.719 -27.781 0.95 1 97.56 105 HIS A C 1
ATOM 832 O O . HIS A 1 105 ? 4.723 -28.5 1.016 1 97.56 105 HIS A O 1
ATOM 838 N N . ASN A 1 106 ? 5.902 -26.719 1.662 1 97.25 106 ASN A N 1
ATOM 839 C CA . ASN A 1 106 ? 4.875 -26.266 2.596 1 97.25 106 ASN A CA 1
ATOM 840 C C . ASN A 1 106 ? 5.016 -24.781 2.924 1 97.25 106 ASN A C 1
ATOM 842 O O . ASN A 1 106 ? 5.969 -24.141 2.486 1 97.25 106 ASN A O 1
ATOM 846 N N . ARG A 1 107 ? 4.035 -24.312 3.676 1 97.25 107 ARG A N 1
ATOM 847 C CA . ARG A 1 107 ? 3.953 -22.891 3.965 1 97.25 107 ARG A CA 1
ATOM 848 C C . ARG A 1 107 ? 5.156 -22.422 4.781 1 97.25 107 ARG A C 1
ATOM 850 O O . ARG A 1 107 ? 5.637 -21.297 4.609 1 97.25 107 ARG A O 1
ATOM 857 N N . ILE A 1 108 ? 5.598 -23.25 5.684 1 96.75 108 ILE A N 1
ATOM 858 C CA . ILE A 1 108 ? 6.727 -22.891 6.535 1 96.75 108 ILE A CA 1
ATOM 859 C C . ILE A 1 108 ? 7.973 -22.672 5.68 1 96.75 108 ILE A C 1
ATOM 861 O O . ILE A 1 108 ? 8.664 -21.656 5.82 1 96.75 108 ILE A O 1
ATOM 865 N N . LEU A 1 109 ? 8.234 -23.578 4.797 1 97.19 109 LEU A N 1
ATOM 866 C CA . LEU A 1 109 ? 9.391 -23.469 3.908 1 97.19 109 LEU A CA 1
ATOM 867 C C . LEU A 1 109 ? 9.227 -22.297 2.943 1 97.19 109 LEU A C 1
ATOM 869 O O . LEU A 1 109 ? 10.211 -21.641 2.588 1 97.19 109 LEU A O 1
ATOM 873 N N . ALA A 1 110 ? 8 -22.047 2.469 1 97.62 110 ALA A N 1
ATOM 874 C CA . ALA A 1 110 ? 7.73 -20.891 1.612 1 97.62 110 ALA A CA 1
ATOM 875 C C . ALA A 1 110 ? 8.102 -19.578 2.312 1 97.62 110 ALA A C 1
ATOM 877 O O . ALA A 1 110 ? 8.75 -18.719 1.721 1 97.62 110 ALA A O 1
ATOM 878 N N . ALA A 1 111 ? 7.711 -19.469 3.551 1 95.62 111 ALA A N 1
ATOM 879 C CA . ALA A 1 111 ? 8.031 -18.266 4.324 1 95.62 111 ALA A CA 1
ATOM 880 C C . ALA A 1 111 ? 9.539 -18.094 4.473 1 95.62 111 ALA A C 1
ATOM 882 O O . ALA A 1 111 ? 10.055 -16.984 4.32 1 95.62 111 ALA A O 1
ATOM 883 N N . GLN A 1 112 ? 10.211 -19.109 4.746 1 94.31 112 GLN A N 1
ATOM 884 C CA . GLN A 1 112 ? 11.664 -19.062 4.895 1 94.31 112 GLN A CA 1
ATOM 885 C C . GLN A 1 112 ? 12.336 -18.641 3.59 1 94.31 112 GLN A C 1
ATOM 887 O O . GLN A 1 112 ? 13.25 -17.812 3.596 1 94.31 112 GLN A O 1
ATOM 892 N N . ALA A 1 113 ? 11.898 -19.25 2.531 1 93.56 113 ALA A N 1
ATOM 893 C CA . ALA A 1 113 ? 12.453 -18.922 1.221 1 93.56 113 ALA A CA 1
ATOM 894 C C . ALA A 1 113 ? 12.25 -17.453 0.888 1 93.56 113 ALA A C 1
ATOM 896 O O . ALA A 1 113 ? 13.148 -16.797 0.34 1 93.56 113 ALA A O 1
ATOM 897 N N . ALA A 1 114 ? 11.086 -16.938 1.189 1 91.62 114 ALA A N 1
ATOM 898 C CA . ALA A 1 114 ? 10.766 -15.539 0.89 1 91.62 114 ALA A CA 1
ATOM 899 C C . ALA A 1 114 ? 11.672 -14.586 1.671 1 91.62 114 ALA A C 1
ATOM 901 O O . ALA A 1 114 ? 12.133 -13.578 1.133 1 91.62 114 ALA A O 1
ATOM 902 N N . LYS A 1 115 ? 11.852 -14.844 2.895 1 87.38 115 LYS A N 1
ATOM 903 C CA . LYS A 1 115 ? 12.727 -14.008 3.713 1 87.38 115 LYS A CA 1
ATOM 904 C C . LYS A 1 115 ? 14.148 -13.984 3.158 1 87.38 115 LYS A C 1
ATOM 906 O O . LYS A 1 115 ? 14.805 -12.945 3.156 1 87.38 115 LYS A O 1
ATOM 911 N N . LYS A 1 116 ? 14.602 -15.062 2.697 1 84.06 116 LYS A N 1
ATOM 912 C CA . LYS A 1 116 ? 15.93 -15.141 2.104 1 84.06 116 LYS A CA 1
ATOM 913 C C . LYS A 1 116 ? 16.016 -14.297 0.834 1 84.06 116 LYS A C 1
ATOM 915 O O . LYS A 1 116 ? 17.031 -13.625 0.598 1 84.06 116 LYS A O 1
ATOM 920 N N . THR A 1 117 ? 15.047 -14.383 0.039 1 78.56 117 THR A N 1
ATOM 921 C CA . THR A 1 117 ? 15 -13.617 -1.202 1 78.56 117 THR A CA 1
ATOM 922 C C . THR A 1 117 ? 15.109 -12.125 -0.918 1 78.56 117 THR A C 1
ATOM 924 O O . THR A 1 117 ? 15.875 -11.414 -1.571 1 78.56 117 THR A O 1
ATOM 927 N N . LEU A 1 118 ? 14.312 -11.695 0.031 1 71.69 118 LEU A N 1
ATOM 928 C CA . LEU A 1 118 ? 14.289 -10.266 0.333 1 71.69 118 LEU A CA 1
ATOM 929 C C . LEU A 1 118 ? 15.617 -9.82 0.933 1 71.69 118 LEU A C 1
ATOM 931 O O . LEU A 1 118 ? 16.109 -8.727 0.623 1 71.69 118 LEU A O 1
ATOM 935 N N . PHE A 1 119 ? 16.062 -10.633 1.839 1 63.81 119 PHE A N 1
ATOM 936 C CA . PHE A 1 119 ? 17.359 -10.328 2.426 1 63.81 119 PHE A CA 1
ATOM 937 C C . PHE A 1 119 ? 18.422 -10.133 1.341 1 63.81 119 PHE A C 1
ATOM 939 O O . PHE A 1 119 ? 19.203 -9.188 1.395 1 63.81 119 PHE A O 1
ATOM 946 N N . PHE A 1 120 ? 18.328 -10.953 0.442 1 58.09 120 PHE A N 1
ATOM 947 C CA . PHE A 1 120 ? 19.312 -10.875 -0.64 1 58.09 120 PHE A CA 1
ATOM 948 C C . PHE A 1 120 ? 19.078 -9.625 -1.483 1 58.09 120 PHE A C 1
ATOM 950 O O . PHE A 1 120 ? 20.031 -8.953 -1.881 1 58.09 120 PHE A O 1
ATOM 957 N N . LYS A 1 121 ? 17.906 -9.375 -1.694 1 60.88 121 LYS A N 1
ATOM 958 C CA . LYS A 1 121 ? 17.578 -8.211 -2.504 1 60.88 121 LYS A CA 1
ATOM 959 C C . LYS A 1 121 ? 17.969 -6.918 -1.787 1 60.88 121 LYS A C 1
ATOM 961 O O . LYS A 1 121 ? 18.469 -5.98 -2.412 1 60.88 121 LYS A O 1
ATOM 966 N N . THR A 1 122 ? 17.719 -6.852 -0.482 1 59.06 122 THR A N 1
ATOM 967 C CA . THR A 1 122 ? 18.016 -5.645 0.285 1 59.06 122 THR A CA 1
ATOM 968 C C . THR A 1 122 ? 19.516 -5.52 0.536 1 59.06 122 THR A C 1
ATOM 970 O O . THR A 1 122 ? 20.078 -4.418 0.492 1 59.06 122 THR A O 1
ATOM 973 N N . ASN A 1 123 ? 20.109 -6.629 0.899 1 51.88 123 ASN A N 1
ATOM 974 C CA . ASN A 1 123 ? 21.547 -6.605 1.137 1 51.88 123 ASN A CA 1
ATOM 975 C C . ASN A 1 123 ? 22.328 -6.316 -0.147 1 51.88 123 ASN A C 1
ATOM 977 O O . ASN A 1 123 ? 23.406 -5.73 -0.107 1 51.88 123 ASN A O 1
ATOM 981 N N . SER A 1 124 ? 21.812 -6.863 -1.096 1 46.44 124 SER A N 1
ATOM 982 C CA . SER A 1 124 ? 22.484 -6.516 -2.352 1 46.44 124 SER A CA 1
ATOM 983 C C . SER A 1 124 ? 22.391 -5.016 -2.619 1 46.44 124 SER A C 1
ATOM 985 O O . SER A 1 124 ? 23.266 -4.453 -3.289 1 46.44 124 SER A O 1
ATOM 987 N N . LEU A 1 125 ? 21.391 -4.488 -2.092 1 44.28 125 LEU A N 1
ATOM 988 C CA . LEU A 1 125 ? 21.281 -3.037 -2.205 1 44.28 125 LEU A CA 1
ATOM 989 C C . LEU A 1 125 ? 22.234 -2.344 -1.229 1 44.28 125 LEU A C 1
ATOM 991 O O . LEU A 1 125 ? 22.734 -1.25 -1.51 1 44.28 125 LEU A O 1
ATOM 995 N N . LYS A 1 126 ? 22.266 -2.93 0.07 1 43.5 126 LYS A N 1
ATOM 996 C CA . LYS A 1 126 ? 23.219 -2.361 1.019 1 43.5 126 LYS A CA 1
ATOM 997 C C . LYS A 1 126 ? 24.625 -2.309 0.421 1 43.5 126 LYS A C 1
ATOM 999 O O . LYS A 1 126 ? 25.391 -1.395 0.717 1 43.5 126 LYS A O 1
ATOM 1004 N N . GLY A 1 127 ? 25.078 -3.293 -0.203 1 37.41 127 GLY A N 1
ATOM 1005 C CA . GLY A 1 127 ? 26.422 -3.215 -0.756 1 37.41 127 GLY A CA 1
ATOM 1006 C C . GLY A 1 127 ? 26.625 -2.002 -1.643 1 37.41 127 GLY A C 1
ATOM 1007 O O . GLY A 1 127 ? 27.766 -1.557 -1.836 1 37.41 127 GLY A O 1
ATOM 1008 N N . ILE A 1 128 ? 25.734 -1.727 -2.512 1 35.56 128 ILE A N 1
ATOM 1009 C CA . ILE A 1 128 ? 25.953 -0.588 -3.398 1 35.56 128 ILE A CA 1
ATOM 1010 C C . ILE A 1 128 ? 25.766 0.713 -2.621 1 35.56 128 ILE A C 1
ATOM 1012 O O . ILE A 1 128 ? 26.219 1.773 -3.053 1 35.56 128 ILE A O 1
ATOM 1016 N N . ALA A 1 129 ? 24.688 0.764 -1.98 1 32.66 129 ALA A N 1
ATOM 1017 C CA . ALA A 1 129 ? 24.359 2.061 -1.385 1 32.66 129 ALA A CA 1
ATOM 1018 C C . ALA A 1 129 ? 25.297 2.361 -0.208 1 32.66 129 ALA A C 1
ATOM 1020 O O . ALA A 1 129 ? 25.344 1.595 0.757 1 32.66 129 ALA A O 1
ATOM 1021 N N . THR A 1 130 ? 26.453 2.869 -0.419 1 33.97 130 THR A N 1
ATOM 1022 C CA . THR A 1 130 ? 27.109 3.609 0.658 1 33.97 130 THR A CA 1
ATOM 1023 C C . THR A 1 130 ? 26.062 4.352 1.504 1 33.97 130 THR A C 1
ATOM 1025 O O . THR A 1 130 ? 26.422 5.227 2.297 1 33.97 130 THR A O 1
ATOM 1028 N N . ALA A 1 131 ? 24.922 4.648 0.843 1 33.94 131 ALA A N 1
ATOM 1029 C CA . ALA A 1 131 ? 24.062 5.68 1.41 1 33.94 131 ALA A CA 1
ATOM 1030 C C . ALA A 1 131 ? 23.859 5.461 2.906 1 33.94 131 ALA A C 1
ATOM 1032 O O . ALA A 1 131 ? 24.016 4.344 3.404 1 33.94 131 ALA A O 1
ATOM 1033 N N . HIS A 1 132 ? 23.359 6.441 3.686 1 35.97 132 HIS A N 1
ATOM 1034 C CA . HIS A 1 132 ? 23.203 6.652 5.121 1 35.97 132 HIS A CA 1
ATOM 1035 C C . HIS A 1 132 ? 22.562 5.441 5.789 1 35.97 132 HIS A C 1
ATOM 1037 O O . HIS A 1 132 ? 21.422 5.094 5.488 1 35.97 132 HIS A O 1
ATOM 1043 N N . ILE A 1 133 ? 23.234 4.402 6.207 1 40.47 133 ILE A N 1
ATOM 1044 C CA . ILE A 1 133 ? 23.172 3.158 6.965 1 40.47 133 ILE A CA 1
ATOM 1045 C C . ILE A 1 133 ? 22.078 3.254 8.023 1 40.47 133 ILE A C 1
ATOM 1047 O O . ILE A 1 133 ? 21.734 2.258 8.672 1 40.47 133 ILE A O 1
ATOM 1051 N N . ASP A 1 134 ? 21.625 4.43 8.227 1 44.62 134 ASP A N 1
ATOM 1052 C CA . ASP A 1 134 ? 20.734 4.465 9.391 1 44.62 134 ASP A CA 1
ATOM 1053 C C . ASP A 1 134 ? 19.312 4.062 9.016 1 44.62 134 ASP A C 1
ATOM 1055 O O . ASP A 1 134 ? 18.422 4.07 9.859 1 44.62 134 ASP A O 1
ATOM 1059 N N . GLU A 1 135 ? 19.109 3.803 7.73 1 52.16 135 GLU A N 1
ATOM 1060 C CA . GLU A 1 135 ? 17.75 3.371 7.434 1 52.16 135 GLU A CA 1
ATOM 1061 C C . GLU A 1 135 ? 17.578 1.878 7.691 1 52.16 135 GLU A C 1
ATOM 1063 O O . GLU A 1 135 ? 18.328 1.058 7.164 1 52.16 135 GLU A O 1
ATOM 1068 N N . LYS A 1 136 ? 16.953 1.625 8.867 1 56.25 136 LYS A N 1
ATOM 1069 C CA . LYS A 1 136 ? 16.656 0.235 9.195 1 56.25 136 LYS A CA 1
ATOM 1070 C C . LYS A 1 136 ? 15.367 -0.223 8.523 1 56.25 136 LYS A C 1
ATOM 1072 O O . LYS A 1 136 ? 14.367 0.5 8.531 1 56.25 136 LYS A O 1
ATOM 1077 N N . TYR A 1 137 ? 15.602 -1.136 7.605 1 63.53 137 TYR A N 1
ATOM 1078 C CA . TYR A 1 137 ? 14.477 -1.8 6.957 1 63.53 137 TYR A CA 1
ATOM 1079 C C . TYR A 1 137 ? 14.141 -3.113 7.656 1 63.53 137 TYR A C 1
ATOM 1081 O O . TYR A 1 137 ? 15.008 -3.98 7.801 1 63.53 137 TYR A O 1
ATOM 1089 N N . GLY A 1 138 ? 13 -3.129 8.375 1 72.94 138 GLY A N 1
ATOM 1090 C CA . GLY A 1 138 ? 12.484 -4.371 8.938 1 72.94 138 GLY A CA 1
ATOM 1091 C C . GLY A 1 138 ? 11.375 -4.984 8.102 1 72.94 138 GLY A C 1
ATOM 1092 O O . GLY A 1 138 ? 10.391 -4.316 7.781 1 72.94 138 GLY A O 1
ATOM 1093 N N . VAL A 1 139 ? 11.664 -6.223 7.523 1 78.56 139 VAL A N 1
ATOM 1094 C CA . VAL A 1 139 ? 10.68 -6.906 6.688 1 78.56 139 VAL A CA 1
ATOM 1095 C C . VAL A 1 139 ? 10.273 -8.219 7.344 1 78.56 139 VAL A C 1
ATOM 1097 O O . VAL A 1 139 ? 11.102 -8.914 7.934 1 78.56 139 VAL A O 1
ATOM 1100 N N . ASP A 1 140 ? 8.945 -8.477 7.324 1 87.06 140 ASP A N 1
ATOM 1101 C CA . ASP A 1 140 ? 8.406 -9.742 7.812 1 87.06 140 ASP A CA 1
ATOM 1102 C C . ASP A 1 140 ? 7.367 -10.305 6.844 1 87.06 140 ASP A C 1
ATOM 1104 O O . ASP A 1 140 ? 6.902 -9.602 5.945 1 87.06 140 ASP A O 1
ATOM 1108 N N . VAL A 1 141 ? 7.125 -11.609 7.023 1 91.06 141 VAL A N 1
ATOM 1109 C CA . VAL A 1 141 ? 6.102 -12.25 6.207 1 91.06 141 VAL A CA 1
ATOM 1110 C C . VAL A 1 141 ? 4.719 -11.969 6.797 1 91.06 141 VAL A C 1
ATOM 1112 O O . VAL A 1 141 ? 4.43 -12.344 7.934 1 91.06 141 VAL A O 1
ATOM 1115 N N . ASP A 1 142 ? 3.867 -11.367 5.996 1 90.94 142 ASP A N 1
ATOM 1116 C CA . ASP A 1 142 ? 2.516 -11.047 6.445 1 90.94 142 ASP A CA 1
ATOM 1117 C C . ASP A 1 142 ? 1.571 -12.227 6.242 1 90.94 142 ASP A C 1
ATOM 1119 O O . ASP A 1 142 ? 0.722 -12.5 7.09 1 90.94 142 ASP A O 1
ATOM 1123 N N . SER A 1 143 ? 1.673 -12.836 5.113 1 93.94 143 SER A N 1
ATOM 1124 C CA . SER A 1 143 ? 0.775 -13.945 4.809 1 93.94 143 SER A CA 1
ATOM 1125 C C . SER A 1 143 ? 1.374 -14.867 3.75 1 93.94 143 SER A C 1
ATOM 1127 O O . SER A 1 143 ? 2.213 -14.445 2.953 1 93.94 143 SER A O 1
ATOM 1129 N N . VAL A 1 144 ? 1.069 -16.078 3.83 1 96.62 144 VAL A N 1
ATOM 1130 C CA . VAL A 1 144 ? 1.449 -17.125 2.889 1 96.62 144 VAL A CA 1
ATOM 1131 C C . VAL A 1 144 ? 0.197 -17.812 2.34 1 96.62 144 VAL A C 1
ATOM 1133 O O . VAL A 1 144 ? -0.622 -18.328 3.104 1 96.62 144 VAL A O 1
ATOM 1136 N N . HIS A 1 145 ? 0.075 -17.812 1.02 1 98.06 145 HIS A N 1
ATOM 1137 C CA . HIS A 1 145 ? -1.084 -18.422 0.382 1 98.06 145 HIS A CA 1
ATOM 1138 C C . HIS A 1 145 ? -0.66 -19.438 -0.684 1 98.06 145 HIS A C 1
ATOM 1140 O O . HIS A 1 145 ? 0.216 -19.141 -1.502 1 98.06 145 HIS A O 1
ATOM 1146 N N . GLN A 1 146 ? -1.276 -20.594 -0.563 1 98 146 GLN A N 1
ATOM 1147 C CA . GLN A 1 146 ? -1.171 -21.453 -1.738 1 98 146 GLN A CA 1
ATOM 1148 C C . GLN A 1 146 ? -2.002 -20.906 -2.896 1 98 146 GLN A C 1
ATOM 1150 O O . GLN A 1 146 ? -3.203 -20.672 -2.75 1 98 146 GLN A O 1
ATOM 1155 N N . ILE A 1 147 ? -1.378 -20.75 -4.066 1 98.44 147 ILE A N 1
ATOM 1156 C CA . ILE A 1 147 ? -2.016 -20.016 -5.156 1 98.44 147 ILE A CA 1
ATOM 1157 C C . ILE A 1 147 ? -3.271 -20.75 -5.609 1 98.44 147 ILE A C 1
ATOM 1159 O O . ILE A 1 147 ? -4.281 -20.141 -5.941 1 98.44 147 ILE A O 1
ATOM 1163 N N . GLU A 1 148 ? -3.266 -22.062 -5.602 1 96.94 148 GLU A N 1
ATOM 1164 C CA . GLU A 1 148 ? -4.453 -22.828 -5.98 1 96.94 148 GLU A CA 1
ATOM 1165 C C . GLU A 1 148 ? -5.648 -22.453 -5.109 1 96.94 148 GLU A C 1
ATOM 1167 O O . GLU A 1 148 ? -6.789 -22.469 -5.574 1 96.94 148 GLU A O 1
ATOM 1172 N N . GLU A 1 149 ? -5.363 -22.141 -3.865 1 96.38 149 GLU A N 1
ATOM 1173 C CA . GLU A 1 149 ? -6.426 -21.781 -2.93 1 96.38 149 GLU A CA 1
ATOM 1174 C C . GLU A 1 149 ? -6.957 -20.375 -3.209 1 96.38 149 GLU A C 1
ATOM 1176 O O . GLU A 1 149 ? -8.047 -20.016 -2.768 1 96.38 149 GLU A O 1
ATOM 1181 N N . MET A 1 150 ? -6.199 -19.578 -3.875 1 97.81 150 MET A N 1
ATOM 1182 C CA . MET A 1 150 ? -6.59 -18.203 -4.168 1 97.81 150 MET A CA 1
ATOM 1183 C C . MET A 1 150 ? -7.465 -18.141 -5.418 1 97.81 150 MET A C 1
ATOM 1185 O O . MET A 1 150 ? -8.094 -17.125 -5.688 1 97.81 150 MET A O 1
ATOM 1189 N N . LEU A 1 151 ? -7.473 -19.219 -6.23 1 98.25 151 LEU A N 1
ATOM 1190 C CA . LEU A 1 151 ? -8.297 -19.25 -7.434 1 98.25 151 LEU A CA 1
ATOM 1191 C C . LEU A 1 151 ? -9.781 -19.344 -7.074 1 98.25 151 LEU A C 1
ATOM 1193 O O . LEU A 1 151 ? -10.148 -20.062 -6.137 1 98.25 151 LEU A O 1
ATOM 1197 N N . SER A 1 152 ? -10.586 -18.625 -7.832 1 97.44 152 SER A N 1
ATOM 1198 C CA . SER A 1 152 ? -12.023 -18.766 -7.633 1 97.44 152 SER A CA 1
ATOM 1199 C C . SER A 1 152 ? -12.5 -20.156 -8.016 1 97.44 152 SER A C 1
ATOM 1201 O O . SER A 1 152 ? -11.805 -20.906 -8.711 1 97.44 152 SER A O 1
ATOM 1203 N N . THR A 1 153 ? -13.664 -20.453 -7.598 1 97.06 153 THR A N 1
ATOM 1204 C CA . THR A 1 153 ? -14.266 -21.75 -7.871 1 97.06 153 THR A CA 1
ATOM 1205 C C . THR A 1 153 ? -14.375 -21.984 -9.375 1 97.06 153 THR A C 1
ATOM 1207 O O . THR A 1 153 ? -14.18 -23.109 -9.844 1 97.06 153 THR A O 1
ATOM 1210 N N . GLU A 1 154 ? -14.695 -20.969 -10.078 1 96.56 154 GLU A N 1
ATOM 1211 C CA . GLU A 1 154 ? -14.852 -21.094 -11.523 1 96.56 154 GLU A CA 1
ATOM 1212 C C . GLU A 1 154 ? -13.57 -21.594 -12.18 1 96.56 154 GLU A C 1
ATOM 1214 O O . GLU A 1 154 ? -13.617 -22.391 -13.125 1 96.56 154 GLU A O 1
ATOM 1219 N N . PHE A 1 155 ? -12.43 -21.234 -11.688 1 98.38 155 PHE A N 1
ATOM 1220 C CA . PHE A 1 155 ? -11.156 -21.672 -12.234 1 98.38 155 PHE A CA 1
ATOM 1221 C C . PHE A 1 155 ? -10.789 -23.047 -11.711 1 98.38 155 PHE A C 1
ATOM 1223 O O . PHE A 1 155 ? -10.367 -23.922 -12.484 1 98.38 155 PHE A O 1
ATOM 1230 N N . LYS A 1 156 ? -11.039 -23.281 -10.445 1 96.94 156 LYS A N 1
ATOM 1231 C CA . LYS A 1 156 ? -10.641 -24.531 -9.805 1 96.94 156 LYS A CA 1
ATOM 1232 C C . LYS A 1 156 ? -11.406 -25.719 -10.383 1 96.94 156 LYS A C 1
ATOM 1234 O O . LYS A 1 156 ? -10.875 -26.828 -10.453 1 96.94 156 LYS A O 1
ATOM 1239 N N . GLU A 1 157 ? -12.562 -25.453 -10.734 1 97.5 157 GLU A N 1
ATOM 1240 C CA . GLU A 1 157 ? -13.398 -26.531 -11.266 1 97.5 157 GLU A CA 1
ATOM 1241 C C . GLU A 1 157 ? -12.977 -26.906 -12.68 1 97.5 157 GLU A C 1
ATOM 1243 O O . GLU A 1 157 ? -13.195 -28.031 -13.125 1 97.5 157 GLU A O 1
ATOM 1248 N N . LYS A 1 158 ? -12.383 -26 -13.352 1 98.12 158 LYS A N 1
ATOM 1249 C CA . LYS A 1 158 ? -12.117 -26.203 -14.766 1 98.12 158 LYS A CA 1
ATOM 1250 C C . LYS A 1 158 ? -10.641 -26.531 -15.008 1 98.12 158 LYS A C 1
ATOM 1252 O O . LYS A 1 158 ? -10.297 -27.203 -15.977 1 98.12 158 LYS A O 1
ATOM 1257 N N . TYR A 1 159 ? -9.781 -26.031 -14.062 1 98.25 159 TYR A N 1
ATOM 1258 C CA . TYR A 1 159 ? -8.359 -26.094 -14.391 1 98.25 159 TYR A CA 1
ATOM 1259 C C . TYR A 1 159 ? -7.543 -26.531 -13.18 1 98.25 159 TYR A C 1
ATOM 1261 O O . TYR A 1 159 ? -8.031 -26.516 -12.047 1 98.25 159 TYR A O 1
ATOM 1269 N N . GLN A 1 160 ? -6.395 -26.984 -13.352 1 97.19 160 GLN A N 1
ATOM 1270 C CA . GLN A 1 160 ? -5.391 -27.219 -12.312 1 97.19 160 GLN A CA 1
ATOM 1271 C C . GLN A 1 160 ? -4.02 -26.719 -12.758 1 97.19 160 GLN A C 1
ATOM 1273 O O . GLN A 1 160 ? -3.73 -26.656 -13.953 1 97.19 160 GLN A O 1
ATOM 1278 N N . ILE A 1 161 ? -3.182 -26.344 -11.836 1 97.81 161 ILE A N 1
ATOM 1279 C CA . ILE A 1 161 ? -1.819 -25.875 -12.07 1 97.81 161 ILE A CA 1
ATOM 1280 C C . ILE A 1 161 ? -0.853 -27.062 -12.031 1 97.81 161 ILE A C 1
ATOM 1282 O O . ILE A 1 161 ? -0.856 -27.844 -11.07 1 97.81 161 ILE A O 1
ATOM 1286 N N . VAL A 1 162 ? -0.058 -27.172 -13.039 1 97.56 162 VAL A N 1
ATOM 1287 C CA . VAL A 1 162 ? 0.95 -28.234 -13.117 1 97.56 162 VAL A CA 1
ATOM 1288 C C . VAL A 1 162 ? 2.338 -27.609 -13.258 1 97.56 162 VAL A C 1
ATOM 1290 O O . VAL A 1 162 ? 2.521 -26.656 -14.016 1 97.56 162 VAL A O 1
ATOM 1293 N N . MET A 1 163 ? 3.23 -28.172 -12.477 1 97.06 163 MET A N 1
ATOM 1294 C CA . MET A 1 163 ? 4.594 -27.656 -12.508 1 97.06 163 MET A CA 1
ATOM 1295 C C . MET A 1 163 ? 5.547 -28.672 -13.133 1 97.06 163 MET A C 1
ATOM 1297 O O . MET A 1 163 ? 5.418 -29.875 -12.906 1 97.06 163 MET A O 1
ATOM 1301 N N . SER A 1 164 ? 6.406 -28.203 -13.906 1 96 164 SER A N 1
ATOM 1302 C CA . SER A 1 164 ? 7.457 -28.984 -14.539 1 96 164 SER A CA 1
ATOM 1303 C C . SER A 1 164 ? 8.781 -28.234 -14.547 1 96 164 SER A C 1
ATOM 1305 O O . SER A 1 164 ? 8.891 -27.156 -13.984 1 96 164 SER A O 1
ATOM 1307 N N . ASP A 1 165 ? 9.789 -28.875 -15.094 1 96.19 165 ASP A N 1
ATOM 1308 C CA . ASP A 1 165 ? 11.117 -28.266 -15.125 1 96.19 165 ASP A CA 1
ATOM 1309 C C . ASP A 1 165 ? 11.117 -27.016 -16 1 96.19 165 ASP A C 1
ATOM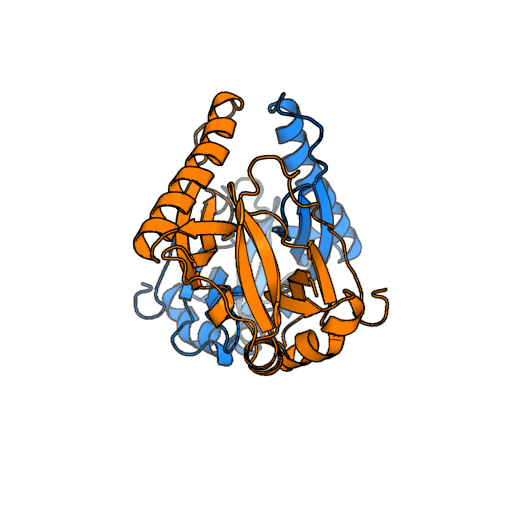 1311 O O . ASP A 1 165 ? 10.75 -27.062 -17.172 1 96.19 165 ASP A O 1
ATOM 1315 N N . GLY A 1 166 ? 11.461 -25.953 -15.453 1 96.81 166 GLY A N 1
ATOM 1316 C CA . GLY A 1 166 ? 11.516 -24.688 -16.156 1 96.81 166 GLY A CA 1
ATOM 1317 C C . GLY A 1 166 ? 12.812 -23.938 -15.953 1 96.81 166 GLY A C 1
ATOM 1318 O O . GLY A 1 166 ? 12.844 -22.703 -16.031 1 96.81 166 GLY A O 1
ATOM 1319 N N . ALA A 1 167 ? 13.867 -24.547 -15.664 1 95.88 167 ALA A N 1
ATOM 1320 C CA . ALA A 1 167 ? 15.141 -23.938 -15.312 1 95.88 167 ALA A CA 1
ATOM 1321 C C . ALA A 1 167 ? 15.656 -23.047 -16.438 1 95.88 167 ALA A C 1
ATOM 1323 O O . ALA A 1 167 ? 16.281 -22 -16.188 1 95.88 167 ALA A O 1
ATOM 1324 N N . ASP A 1 168 ? 15.352 -23.328 -17.688 1 96.69 168 ASP A N 1
ATOM 1325 C CA . ASP A 1 168 ? 15.914 -22.625 -18.844 1 96.69 168 ASP A CA 1
ATOM 1326 C C . ASP A 1 168 ? 14.938 -21.578 -19.375 1 96.69 168 ASP A C 1
ATOM 1328 O O . ASP A 1 168 ? 15.227 -20.906 -20.375 1 96.69 168 ASP A O 1
ATOM 1332 N N . LEU A 1 169 ? 13.82 -21.484 -18.75 1 96.94 169 LEU A N 1
ATOM 1333 C CA . LEU A 1 169 ? 12.836 -20.5 -19.188 1 96.94 169 LEU A CA 1
ATOM 1334 C C . LEU A 1 169 ? 13.234 -19.094 -18.75 1 96.94 169 LEU A C 1
ATOM 1336 O O . LEU A 1 169 ? 13.844 -18.922 -17.703 1 96.94 169 LEU A O 1
ATOM 1340 N N . PRO A 1 170 ? 12.922 -18.109 -19.625 1 96.44 170 PRO A N 1
ATOM 1341 C CA . PRO A 1 170 ? 13.172 -16.734 -19.188 1 96.44 170 PRO A CA 1
ATOM 1342 C C . PRO A 1 170 ? 12.242 -16.297 -18.062 1 96.44 170 PRO A C 1
ATOM 1344 O O . PRO A 1 170 ? 11.188 -16.891 -17.844 1 96.44 170 PRO A O 1
ATOM 1347 N N . GLU A 1 171 ? 12.641 -15.234 -17.312 1 94.88 171 GLU A N 1
ATOM 1348 C CA . GLU A 1 171 ? 11.773 -14.656 -16.297 1 94.88 171 GLU A CA 1
ATOM 1349 C C . GLU A 1 171 ? 10.523 -14.031 -16.922 1 94.88 171 GLU A C 1
ATOM 1351 O O . GLU A 1 171 ? 10.57 -13.547 -18.062 1 94.88 171 GLU A O 1
ATOM 1356 N N . ASP A 1 172 ? 9.484 -14.016 -16.141 1 96.94 172 ASP A N 1
ATOM 1357 C CA . ASP A 1 172 ? 8.234 -13.43 -16.625 1 96.94 172 ASP A CA 1
ATOM 1358 C C . ASP A 1 172 ? 8.375 -11.922 -16.828 1 96.94 172 ASP A C 1
ATOM 1360 O O . ASP A 1 172 ? 9.039 -11.242 -16.047 1 96.94 172 ASP A O 1
ATOM 1364 N N . GLU A 1 173 ? 7.746 -11.469 -17.891 1 95.69 173 GLU A N 1
ATOM 1365 C CA . GLU A 1 173 ? 7.645 -10.023 -18.078 1 95.69 173 GLU A CA 1
ATOM 1366 C C . GLU A 1 173 ? 6.562 -9.422 -17.172 1 95.69 173 GLU A C 1
ATOM 1368 O O . GLU A 1 173 ? 5.473 -9.984 -17.062 1 95.69 173 GLU A O 1
ATOM 1373 N N . ILE A 1 174 ? 6.906 -8.328 -16.547 1 95.06 174 ILE A N 1
ATOM 1374 C CA . ILE A 1 174 ? 5.945 -7.582 -15.742 1 95.06 174 ILE A CA 1
ATOM 1375 C C . ILE A 1 174 ? 5.484 -6.34 -16.5 1 95.06 174 ILE A C 1
ATOM 1377 O O . ILE A 1 174 ? 6.309 -5.555 -16.969 1 95.06 174 ILE A O 1
ATOM 1381 N N . HIS A 1 175 ? 4.184 -6.227 -16.625 1 94.38 175 HIS A N 1
ATOM 1382 C CA . HIS A 1 175 ? 3.582 -5.066 -17.281 1 94.38 175 HIS A CA 1
ATOM 1383 C C . HIS A 1 175 ? 2.988 -4.109 -16.25 1 94.38 175 HIS A C 1
ATOM 1385 O O . HIS A 1 175 ? 2.031 -4.449 -15.555 1 94.38 175 HIS A O 1
ATOM 1391 N N . LEU A 1 176 ? 3.574 -2.943 -16.172 1 93.44 176 LEU A N 1
ATOM 1392 C CA . LEU A 1 176 ? 3.111 -1.945 -15.211 1 93.44 176 LEU A CA 1
ATOM 1393 C C . LEU A 1 176 ? 2.389 -0.806 -15.922 1 93.44 176 LEU A C 1
ATOM 1395 O O . LEU A 1 176 ? 2.725 -0.463 -17.062 1 93.44 176 LEU A O 1
ATOM 1399 N N . GLY A 1 177 ? 1.431 -0.282 -15.234 1 89.94 177 GLY A N 1
ATOM 1400 C CA . GLY A 1 177 ? 0.692 0.856 -15.758 1 89.94 177 GLY A CA 1
ATOM 1401 C C . GLY A 1 177 ? -0.742 0.914 -15.266 1 89.94 177 GLY A C 1
ATOM 1402 O O . GLY A 1 177 ? -1.213 -0.01 -14.602 1 89.94 177 GLY A O 1
ATOM 1403 N N . TYR A 1 178 ? -1.276 2.035 -15.547 1 92.12 178 TYR A N 1
ATOM 1404 C CA . TYR A 1 178 ? -2.697 2.203 -15.266 1 92.12 178 TYR A CA 1
ATOM 1405 C C . TYR A 1 178 ? -3.545 1.71 -16.438 1 92.12 178 TYR A C 1
ATOM 1407 O O . TYR A 1 178 ? -3.502 2.281 -17.531 1 92.12 178 TYR A O 1
ATOM 1415 N N . PHE A 1 179 ? -4.363 0.628 -16.203 1 94.5 179 PHE A N 1
ATOM 1416 C CA . PHE A 1 179 ? -5.207 0.053 -17.234 1 94.5 179 PHE A CA 1
ATOM 1417 C C . PHE A 1 179 ? -6.668 0.03 -16.797 1 94.5 179 PHE A C 1
ATOM 1419 O O . PHE A 1 179 ? -7.027 -0.678 -15.859 1 94.5 179 PHE A O 1
ATOM 1426 N N . LYS A 1 180 ? -7.496 0.777 -17.5 1 95.88 180 LYS A N 1
ATOM 1427 C CA . LYS A 1 180 ? -8.93 0.639 -17.266 1 95.88 180 LYS A CA 1
ATOM 1428 C C . LYS A 1 180 ? -9.422 -0.739 -17.703 1 95.88 180 LYS A C 1
ATOM 1430 O O . LYS A 1 180 ? -9.008 -1.259 -18.734 1 95.88 180 LYS A O 1
ATOM 1435 N N . LEU A 1 181 ? -10.305 -1.244 -16.922 1 96.31 181 LEU A N 1
ATOM 1436 C CA . LEU A 1 181 ? -10.734 -2.615 -17.188 1 96.31 181 LEU A CA 1
ATOM 1437 C C . LEU A 1 181 ? -11.414 -2.723 -18.547 1 96.31 181 LEU A C 1
ATOM 1439 O O . LEU A 1 181 ? -11.289 -3.738 -19.234 1 96.31 181 LEU A O 1
ATOM 1443 N N . ASP A 1 182 ? -12.125 -1.719 -18.906 1 93.5 182 ASP A N 1
ATOM 1444 C CA . ASP A 1 182 ? -12.875 -1.762 -20.156 1 93.5 182 ASP A CA 1
ATOM 1445 C C . ASP A 1 182 ? -11.961 -1.568 -21.359 1 93.5 182 ASP A C 1
ATOM 1447 O O . ASP A 1 182 ? -12.383 -1.728 -22.5 1 93.5 182 ASP A O 1
ATOM 1451 N N . LYS A 1 183 ? -10.641 -1.276 -21.188 1 92.19 183 LYS A N 1
ATOM 1452 C CA . LYS A 1 183 ? -9.719 -1.013 -22.281 1 92.19 183 LYS A CA 1
ATOM 1453 C C . LYS A 1 183 ? -8.68 -2.129 -22.406 1 92.19 183 LYS A C 1
ATOM 1455 O O . LYS A 1 183 ? -7.805 -2.076 -23.266 1 92.19 183 LYS A O 1
ATOM 1460 N N . ILE A 1 184 ? -8.758 -2.988 -21.516 1 93 184 ILE A N 1
ATOM 1461 C CA . ILE A 1 184 ? -7.828 -4.109 -21.562 1 93 184 ILE A CA 1
ATOM 1462 C C . ILE A 1 184 ? -8.102 -4.961 -22.797 1 93 184 ILE A C 1
ATOM 1464 O O . ILE A 1 184 ? -9.266 -5.23 -23.125 1 93 184 ILE A O 1
ATOM 1468 N N . LYS A 1 185 ? -6.98 -5.258 -23.531 1 85.62 185 LYS A N 1
ATOM 1469 C CA . LYS A 1 185 ? -7.09 -6.055 -24.75 1 85.62 185 LYS A CA 1
ATOM 1470 C C . LYS A 1 185 ? -6.582 -7.477 -24.531 1 85.62 185 LYS A C 1
ATOM 1472 O O . LYS A 1 185 ? -5.719 -7.703 -23.672 1 85.62 185 LYS A O 1
ATOM 1477 N N . MET B 1 1 ? -4.77 20.625 22.625 1 95.69 1 MET B N 1
ATOM 1478 C CA . MET B 1 1 ? -5.121 19.594 21.672 1 95.69 1 MET B CA 1
ATOM 1479 C C . MET B 1 1 ? -4.051 19.453 20.594 1 95.69 1 MET B C 1
ATOM 1481 O O . MET B 1 1 ? -3.322 20.422 20.312 1 95.69 1 MET B O 1
ATOM 1485 N N . LYS B 1 2 ? -3.807 18.281 20.172 1 98.31 2 LYS B N 1
ATOM 1486 C CA . LYS B 1 2 ? -2.781 17.953 19.188 1 98.31 2 LYS B CA 1
ATOM 1487 C C . LYS B 1 2 ? -3.402 17.375 17.922 1 98.31 2 LYS B C 1
ATOM 1489 O O . LYS B 1 2 ? -4.426 16.688 17.984 1 98.31 2 LYS B O 1
ATOM 1494 N N . LEU B 1 3 ? -2.777 17.719 16.781 1 98.88 3 LEU B N 1
ATOM 1495 C CA . LEU B 1 3 ? -3.125 17.062 15.523 1 98.88 3 LEU B CA 1
ATOM 1496 C C . LEU B 1 3 ? -2.279 15.812 15.312 1 98.88 3 LEU B C 1
ATOM 1498 O O . LEU B 1 3 ? -1.049 15.875 15.375 1 98.88 3 LEU B O 1
ATOM 1502 N N . TYR B 1 4 ? -2.969 14.703 15.117 1 98.88 4 TYR B N 1
ATOM 1503 C CA . TYR B 1 4 ? -2.283 13.445 14.852 1 98.88 4 TYR B CA 1
ATOM 1504 C C . TYR B 1 4 ? -2.535 12.969 13.43 1 98.88 4 TYR B C 1
ATOM 1506 O O . TYR B 1 4 ? -3.631 13.148 12.891 1 98.88 4 TYR B O 1
ATOM 1514 N N . LEU B 1 5 ? -1.53 12.422 12.836 1 98.75 5 LEU B N 1
ATOM 1515 C CA . LEU B 1 5 ? -1.643 11.625 11.625 1 98.75 5 LEU B CA 1
ATOM 1516 C C . LEU B 1 5 ? -1.38 10.148 11.922 1 98.75 5 LEU B C 1
ATOM 1518 O O . LEU B 1 5 ? -0.301 9.789 12.406 1 98.75 5 LEU B O 1
ATOM 1522 N N . LEU B 1 6 ? -2.352 9.312 11.656 1 98.62 6 LEU B N 1
ATOM 1523 C CA . LEU B 1 6 ? -2.242 7.879 11.898 1 98.62 6 LEU B CA 1
ATOM 1524 C C . LEU B 1 6 ? -2.184 7.109 10.586 1 98.62 6 LEU B C 1
ATOM 1526 O O . LEU B 1 6 ? -2.92 7.422 9.641 1 98.62 6 LEU B O 1
ATOM 1530 N N . LEU B 1 7 ? -1.29 6.145 10.523 1 97.81 7 LEU B N 1
ATOM 1531 C CA . LEU B 1 7 ? -1.326 5.102 9.5 1 97.81 7 LEU B CA 1
ATOM 1532 C C . LEU B 1 7 ? -2.107 3.889 10 1 97.81 7 LEU B C 1
ATOM 1534 O O . LEU B 1 7 ? -1.634 3.148 10.859 1 97.81 7 LEU B O 1
ATOM 1538 N N . LEU B 1 8 ? -3.26 3.705 9.406 1 98.12 8 LEU B N 1
ATOM 1539 C CA . LEU B 1 8 ? -4.133 2.605 9.797 1 98.12 8 LEU B CA 1
ATOM 1540 C C . LEU B 1 8 ? -3.957 1.412 8.867 1 98.12 8 LEU B C 1
ATOM 1542 O O . LEU B 1 8 ? -3.805 1.584 7.652 1 98.12 8 LEU B O 1
ATOM 1546 N N . GLY B 1 9 ? -3.979 0.235 9.438 1 96.62 9 GLY B N 1
ATOM 1547 C CA . GLY B 1 9 ? -3.984 -1.012 8.688 1 96.62 9 GLY B CA 1
ATOM 1548 C C . GLY B 1 9 ? -5.184 -1.889 9 1 96.62 9 GLY B C 1
ATOM 1549 O O . GLY B 1 9 ? -5.699 -1.869 10.125 1 96.62 9 GLY B O 1
ATOM 1550 N N . ALA B 1 10 ? -5.609 -2.621 8.031 1 95.44 10 ALA B N 1
ATOM 1551 C CA . ALA B 1 10 ? -6.762 -3.5 8.203 1 95.44 10 ALA B CA 1
ATOM 1552 C C . ALA B 1 10 ? -6.727 -4.66 7.215 1 95.44 10 ALA B C 1
ATOM 1554 O O . ALA B 1 10 ? -6.219 -4.516 6.098 1 95.44 10 ALA B O 1
ATOM 1555 N N . GLU B 1 11 ? -7.191 -5.809 7.621 1 92 11 GLU B N 1
ATOM 1556 C CA . GLU B 1 11 ? -7.508 -6.914 6.719 1 92 11 GLU B CA 1
ATOM 1557 C C . GLU B 1 11 ? -8.938 -6.805 6.191 1 92 11 GLU B C 1
ATOM 1559 O O . GLU B 1 11 ? -9.859 -7.383 6.766 1 92 11 GLU B O 1
ATOM 1564 N N . ALA B 1 12 ? -9.078 -6.133 5.133 1 87.69 12 ALA B N 1
ATOM 1565 C CA . ALA B 1 12 ? -10.414 -5.953 4.574 1 87.69 12 ALA B CA 1
ATOM 1566 C C . ALA B 1 12 ? -10.977 -7.273 4.055 1 87.69 12 ALA B C 1
ATOM 1568 O O . ALA B 1 12 ? -10.242 -8.086 3.49 1 87.69 12 ALA B O 1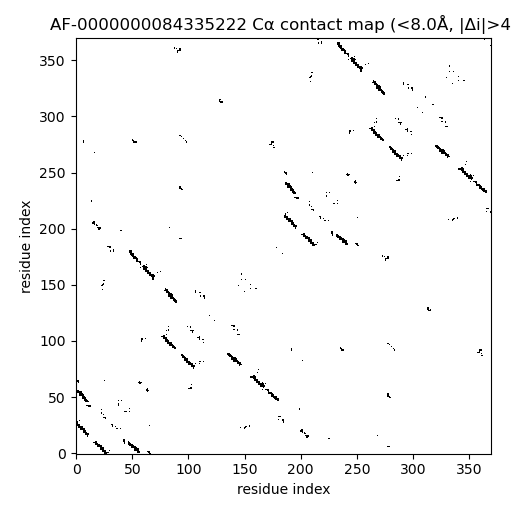
ATOM 1569 N N . PRO B 1 13 ? -12.305 -7.48 4.215 1 87.62 13 PRO B N 1
ATOM 1570 C CA . PRO B 1 13 ? -12.906 -8.742 3.768 1 87.62 13 PRO B CA 1
ATOM 1571 C C . PRO B 1 13 ? -12.664 -9.008 2.283 1 87.62 13 PRO B C 1
ATOM 1573 O O . PRO B 1 13 ? -12.867 -8.125 1.45 1 87.62 13 PRO B O 1
ATOM 1576 N N . GLY B 1 14 ? -12.227 -10.219 2.047 1 89.75 14 GLY B N 1
ATOM 1577 C CA . GLY B 1 14 ? -12.086 -10.664 0.669 1 89.75 14 GLY B CA 1
ATOM 1578 C C . GLY B 1 14 ? -10.758 -10.281 0.053 1 89.75 14 GLY B C 1
ATOM 1579 O O . GLY B 1 14 ? -10.477 -10.617 -1.1 1 89.75 14 GLY B O 1
ATOM 1580 N N . ARG B 1 15 ? -9.984 -9.516 0.792 1 93.62 15 ARG B N 1
ATOM 1581 C CA . ARG B 1 15 ? -8.688 -9.078 0.277 1 93.62 15 ARG B CA 1
ATOM 1582 C C . ARG B 1 15 ? -7.574 -10.008 0.749 1 93.62 15 ARG B C 1
ATOM 1584 O O . ARG B 1 15 ? -7.629 -10.539 1.859 1 93.62 15 ARG B O 1
ATOM 1591 N N . TYR B 1 16 ? -6.535 -10.188 -0.073 1 95.06 16 TYR B N 1
ATOM 1592 C CA . TYR B 1 16 ? -5.406 -11.039 0.286 1 95.06 16 TYR B CA 1
ATOM 1593 C C . TYR B 1 16 ? -4.262 -10.211 0.864 1 95.06 16 TYR B C 1
ATOM 1595 O O . TYR B 1 16 ? -3.35 -10.758 1.489 1 95.06 16 TYR B O 1
ATOM 1603 N N . THR B 1 17 ? -4.309 -8.938 0.617 1 93.38 17 THR B N 1
ATOM 1604 C CA . THR B 1 17 ? -3.273 -8.055 1.138 1 93.38 17 THR B CA 1
ATOM 1605 C C . THR B 1 17 ? -3.855 -7.086 2.164 1 93.38 17 THR B C 1
ATOM 1607 O O . THR B 1 17 ? -4.988 -6.621 2.014 1 93.38 17 THR B O 1
ATOM 1610 N N . GLU B 1 18 ? -3.059 -6.867 3.133 1 93.62 18 GLU B N 1
ATOM 1611 C CA . GLU B 1 18 ? -3.439 -5.852 4.109 1 93.62 18 GLU B CA 1
ATOM 1612 C C . GLU B 1 18 ? -3.594 -4.484 3.453 1 93.62 18 GLU B C 1
ATOM 1614 O O . GLU B 1 18 ? -2.781 -4.098 2.609 1 93.62 18 GLU B O 1
ATOM 1619 N N . GLN B 1 19 ? -4.68 -3.781 3.848 1 94.12 19 GLN B N 1
ATOM 1620 C CA . GLN B 1 19 ? -4.973 -2.453 3.322 1 94.12 19 GLN B CA 1
ATOM 1621 C C . GLN B 1 19 ? -4.562 -1.366 4.312 1 94.12 19 GLN B C 1
ATOM 1623 O O . GLN B 1 19 ? -4.469 -1.618 5.516 1 94.12 19 GLN B O 1
ATOM 1628 N N . HIS B 1 20 ? -4.25 -0.189 3.779 1 95.81 20 HIS B N 1
ATOM 1629 C CA . HIS B 1 20 ? -3.832 0.918 4.633 1 95.81 20 HIS B CA 1
ATOM 1630 C C . HIS B 1 20 ? -4.543 2.211 4.242 1 95.81 20 HIS B C 1
ATOM 1632 O O . HIS B 1 20 ? -4.91 2.396 3.078 1 95.81 20 HIS B O 1
ATOM 1638 N N . ASP B 1 21 ? -4.715 3.068 5.188 1 97 21 ASP B N 1
ATOM 1639 C CA . ASP B 1 21 ? -5.195 4.43 4.969 1 97 21 ASP B CA 1
ATOM 1640 C C . ASP B 1 21 ? -4.676 5.375 6.051 1 97 21 ASP B C 1
ATOM 1642 O O . ASP B 1 21 ? -4.09 4.93 7.039 1 97 21 ASP B O 1
ATOM 1646 N N . TYR B 1 22 ? -4.859 6.617 5.77 1 98.25 22 TYR B N 1
ATOM 1647 C CA . TYR B 1 22 ? -4.375 7.648 6.684 1 98.25 22 TYR B CA 1
ATOM 1648 C C . TYR B 1 22 ? -5.539 8.383 7.34 1 98.25 22 TYR B C 1
ATOM 1650 O O . TYR B 1 22 ? -6.543 8.68 6.688 1 98.25 22 TYR B O 1
ATOM 1658 N N . PHE B 1 23 ? -5.375 8.609 8.625 1 98.44 23 PHE B N 1
ATOM 1659 C CA . PHE B 1 23 ? -6.414 9.234 9.438 1 98.44 23 PHE B CA 1
ATOM 1660 C C . PHE B 1 23 ? -5.859 10.43 10.203 1 98.44 23 PHE B C 1
ATOM 1662 O O . PHE B 1 23 ? -4.844 10.312 10.891 1 98.44 23 PHE B O 1
ATOM 1669 N N . PHE B 1 24 ? -6.477 11.594 10.055 1 98.81 24 PHE B N 1
ATOM 1670 C CA . PHE B 1 24 ? -6.172 12.758 10.875 1 98.81 24 PHE B CA 1
ATOM 1671 C C . PHE B 1 24 ? -7.164 12.883 12.023 1 98.81 24 PHE B C 1
ATOM 1673 O O . PHE B 1 24 ? -8.375 12.852 11.812 1 98.81 24 PHE B O 1
ATOM 1680 N N . GLY B 1 25 ? -6.652 13.016 13.18 1 98.75 25 GLY B N 1
ATOM 1681 C CA . GLY B 1 25 ? -7.48 13.227 14.352 1 98.75 25 GLY B CA 1
ATOM 1682 C C . GLY B 1 25 ? -6.898 14.242 15.32 1 98.75 25 GLY B C 1
ATOM 1683 O O . GLY B 1 25 ? -5.707 14.555 15.258 1 98.75 25 GLY B O 1
ATOM 1684 N N . ILE B 1 26 ? -7.75 14.812 16.125 1 98.81 26 ILE B N 1
ATOM 1685 C CA . ILE B 1 26 ? -7.352 15.797 17.125 1 98.81 26 ILE B CA 1
ATOM 1686 C C . ILE B 1 26 ? -7.676 15.266 18.516 1 98.81 26 ILE B C 1
ATOM 1688 O O . ILE B 1 26 ? -8.82 14.906 18.797 1 98.81 26 ILE B O 1
ATOM 1692 N N . ALA B 1 27 ? -6.668 15.203 19.359 1 98.5 27 ALA B N 1
ATOM 1693 C CA . ALA B 1 27 ? -6.844 14.734 20.734 1 98.5 27 ALA B CA 1
ATOM 1694 C C . ALA B 1 27 ? -5.668 15.156 21.609 1 98.5 27 ALA B C 1
ATOM 1696 O O . ALA B 1 27 ? -4.641 15.617 21.109 1 98.5 27 ALA B O 1
ATOM 1697 N N . ASP B 1 28 ? -5.906 15.062 22.875 1 97.88 28 ASP B N 1
ATOM 1698 C CA . ASP B 1 28 ? -4.809 15.305 23.812 1 97.88 28 ASP B CA 1
ATOM 1699 C C . ASP B 1 28 ? -3.84 14.125 23.828 1 97.88 28 ASP B C 1
ATOM 1701 O O . ASP B 1 28 ? -2.627 14.312 23.953 1 97.88 28 ASP B O 1
ATOM 1705 N N . ASN B 1 29 ? -4.445 12.922 23.734 1 97.38 29 ASN B N 1
ATOM 1706 C CA . ASN B 1 29 ? -3.662 11.688 23.734 1 97.38 29 ASN B CA 1
ATOM 1707 C C . ASN B 1 29 ? -4.07 10.773 22.578 1 97.38 29 ASN B C 1
ATOM 1709 O O . ASN B 1 29 ? -5.242 10.727 22.203 1 97.38 29 ASN B O 1
ATOM 1713 N N . LEU B 1 30 ? -3.031 10.062 22.109 1 97.81 30 LEU B N 1
ATOM 1714 C CA . LEU B 1 30 ? -3.234 9.156 20.984 1 97.81 30 LEU B CA 1
ATOM 1715 C C . LEU B 1 30 ? -4.371 8.18 21.266 1 97.81 30 LEU B C 1
ATOM 1717 O O . LEU B 1 30 ? -5.207 7.93 20.391 1 97.81 30 LEU B O 1
ATOM 1721 N N . LYS B 1 31 ? -4.473 7.668 22.5 1 97.56 31 LYS B N 1
ATOM 1722 C CA . LYS B 1 31 ? -5.457 6.652 22.859 1 97.56 31 LYS B CA 1
ATOM 1723 C C . LYS B 1 31 ? -6.879 7.188 22.703 1 97.56 31 LYS B C 1
ATOM 1725 O O . LYS B 1 31 ? -7.812 6.418 22.469 1 97.56 31 LYS B O 1
ATOM 1730 N N . ASP B 1 32 ? -7.02 8.438 22.844 1 97.94 32 ASP B N 1
ATOM 1731 C CA . ASP B 1 32 ? -8.344 9.062 22.766 1 97.94 32 ASP B CA 1
ATOM 1732 C C . ASP B 1 32 ? -8.867 9.07 21.328 1 97.94 32 ASP B C 1
ATOM 1734 O O . ASP B 1 32 ? -10.047 9.352 21.109 1 97.94 32 ASP B O 1
ATOM 1738 N N . LEU B 1 33 ? -8.07 8.711 20.344 1 98.31 33 LEU B N 1
ATOM 1739 C CA . LEU B 1 33 ? -8.477 8.727 18.953 1 98.31 33 LEU B CA 1
ATOM 1740 C C . LEU B 1 33 ? -9.055 7.383 18.531 1 98.31 33 LEU B C 1
ATOM 1742 O O . LEU B 1 33 ? -9.586 7.246 17.422 1 98.31 33 LEU B O 1
ATOM 1746 N N . VAL B 1 34 ? -9.008 6.383 19.359 1 97.88 34 VAL B N 1
ATOM 1747 C CA . VAL B 1 34 ? -9.367 5.016 19.016 1 97.88 34 VAL B CA 1
ATOM 1748 C C . VAL B 1 34 ? -10.82 4.973 18.531 1 97.88 34 VAL B C 1
ATOM 1750 O O . VAL B 1 34 ? -11.117 4.422 17.469 1 97.88 34 VAL B O 1
ATOM 1753 N N . PRO B 1 35 ? -11.812 5.617 19.266 1 97.62 35 PRO B N 1
ATOM 1754 C CA . PRO B 1 35 ? -13.195 5.57 18.781 1 97.62 35 PRO B CA 1
ATOM 1755 C C . PRO B 1 35 ? -13.359 6.211 17.406 1 97.62 35 PRO B C 1
ATOM 1757 O O . PRO B 1 35 ? -14.07 5.676 16.562 1 97.62 35 PRO B O 1
ATOM 1760 N N . ALA B 1 36 ? -12.75 7.324 17.172 1 98.06 36 ALA B N 1
ATOM 1761 C CA . ALA B 1 36 ? -12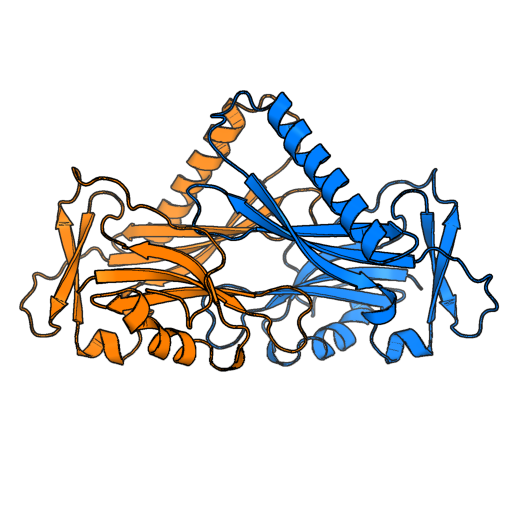.852 8.008 15.891 1 98.06 36 ALA B CA 1
ATOM 1762 C C . ALA B 1 36 ? -12.195 7.191 14.781 1 98.06 36 ALA B C 1
ATOM 1764 O O . ALA B 1 36 ? -12.688 7.168 13.648 1 98.06 36 ALA B O 1
ATOM 1765 N N . ALA B 1 37 ? -11.07 6.551 15.07 1 97.81 37 ALA B N 1
ATOM 1766 C CA . ALA B 1 37 ? -10.398 5.699 14.094 1 97.81 37 ALA B CA 1
ATOM 1767 C C . ALA B 1 37 ? -11.289 4.527 13.688 1 97.81 37 ALA B C 1
ATOM 1769 O O . ALA B 1 37 ? -11.367 4.184 12.5 1 97.81 37 ALA B O 1
ATOM 1770 N N . LYS B 1 38 ? -11.945 3.932 14.68 1 97.44 38 LYS B N 1
ATOM 1771 C CA . LYS B 1 38 ? -12.867 2.834 14.398 1 97.44 38 LYS B CA 1
ATOM 1772 C C . LYS B 1 38 ? -14.039 3.303 13.531 1 97.44 38 LYS B C 1
ATOM 1774 O O . LYS B 1 38 ? -14.469 2.588 12.625 1 97.44 38 LYS B O 1
ATOM 1779 N N . ALA B 1 39 ? -14.516 4.473 13.836 1 97.31 39 ALA B N 1
ATOM 1780 C CA . ALA B 1 39 ? -15.617 5.035 13.055 1 97.31 39 ALA B CA 1
ATOM 1781 C C . ALA B 1 39 ? -15.172 5.363 11.633 1 97.31 39 ALA B C 1
ATOM 1783 O O . ALA B 1 39 ? -15.977 5.305 10.695 1 97.31 39 ALA B O 1
ATOM 1784 N N . PHE B 1 40 ? -13.992 5.668 11.438 1 97.06 40 PHE B N 1
ATOM 1785 C CA . PHE B 1 40 ? -13.406 6.02 10.148 1 97.06 40 PHE B CA 1
ATOM 1786 C C . PHE B 1 40 ? -13.367 4.809 9.227 1 97.06 40 PHE B C 1
ATOM 1788 O O . PHE B 1 40 ? -13.523 4.945 8.008 1 97.06 40 PHE B O 1
ATOM 1795 N N . TRP B 1 41 ? -13.125 3.67 9.766 1 96.25 41 TRP B N 1
ATOM 1796 C CA . TRP B 1 41 ? -13.008 2.439 8.992 1 96.25 41 TRP B CA 1
ATOM 1797 C C . TRP B 1 41 ? -13.797 1.311 9.633 1 96.25 41 TRP B C 1
ATOM 1799 O O . TRP B 1 41 ? -13.227 0.311 10.078 1 96.25 41 TRP B O 1
ATOM 1809 N N . PRO B 1 42 ? -15.102 1.422 9.555 1 94.12 42 PRO B N 1
ATOM 1810 C CA . PRO B 1 42 ? -15.945 0.474 10.289 1 94.12 42 PRO B CA 1
ATOM 1811 C C . PRO B 1 42 ? -15.859 -0.946 9.734 1 94.12 42 PRO B C 1
ATOM 1813 O O . PRO B 1 42 ? -15.977 -1.916 10.484 1 94.12 42 PRO B O 1
ATOM 1816 N N . GLU B 1 43 ? -15.57 -1.129 8.484 1 91.62 43 GLU B N 1
ATOM 1817 C CA . GLU B 1 43 ? -15.547 -2.441 7.848 1 91.62 43 GLU B CA 1
ATOM 1818 C C . GLU B 1 43 ? -14.32 -3.246 8.281 1 91.62 43 GLU B C 1
ATOM 1820 O O . GLU B 1 43 ? -14.266 -4.461 8.078 1 91.62 43 GLU B O 1
ATOM 1825 N N . ALA B 1 44 ? -13.328 -2.545 8.789 1 92.81 44 ALA B N 1
ATOM 1826 C CA . ALA B 1 44 ? -12.094 -3.213 9.203 1 92.81 44 ALA B CA 1
ATOM 1827 C C . ALA B 1 44 ? -12.344 -4.129 10.398 1 92.81 44 ALA B C 1
ATOM 1829 O O . ALA B 1 44 ? -11.633 -5.121 10.586 1 92.81 44 ALA B O 1
ATOM 1830 N N . GLY B 1 45 ? -13.336 -3.779 11.148 1 92.62 45 GLY B N 1
ATOM 1831 C CA . GLY B 1 45 ? -13.641 -4.586 12.312 1 92.62 45 GLY B CA 1
ATOM 1832 C C . GLY B 1 45 ? -12.469 -4.727 13.266 1 92.62 45 GLY B C 1
ATOM 1833 O O . GLY B 1 45 ? -11.781 -3.746 13.562 1 92.62 45 GLY B O 1
ATOM 1834 N N . ASN B 1 46 ? -12.227 -5.984 13.758 1 93.94 46 ASN B N 1
ATOM 1835 C CA . ASN B 1 46 ? -11.227 -6.227 14.797 1 93.94 46 ASN B CA 1
ATOM 1836 C C . ASN B 1 46 ? -9.82 -6.285 14.219 1 93.94 46 ASN B C 1
ATOM 1838 O O . ASN B 1 46 ? -8.836 -6.348 14.969 1 93.94 46 ASN B O 1
ATOM 1842 N N . SER B 1 47 ? -9.742 -6.191 12.93 1 95.5 47 SER B N 1
ATOM 1843 C CA . SER B 1 47 ? -8.414 -6.262 12.32 1 95.5 47 SER B CA 1
ATOM 1844 C C . SER B 1 47 ? -7.754 -4.887 12.281 1 95.5 47 SER B C 1
ATOM 1846 O O . SER B 1 47 ? -6.562 -4.773 11.977 1 95.5 47 SER B O 1
ATOM 1848 N N . LEU B 1 48 ? -8.539 -3.867 12.586 1 97.38 48 LEU B N 1
ATOM 1849 C CA . LEU B 1 48 ? -8.023 -2.506 12.523 1 97.38 48 LEU B CA 1
ATOM 1850 C C . LEU B 1 48 ? -6.898 -2.307 13.531 1 97.38 48 LEU B C 1
ATOM 1852 O O . LEU B 1 48 ? -7.02 -2.717 14.688 1 97.38 48 LEU B O 1
ATOM 1856 N N . HIS B 1 49 ? -5.75 -1.748 13.07 1 97.69 49 HIS B N 1
ATOM 1857 C CA . HIS B 1 49 ? -4.605 -1.453 13.93 1 97.69 49 HIS B CA 1
ATOM 1858 C C . HIS B 1 49 ? -3.84 -0.235 13.422 1 97.69 49 HIS B C 1
ATOM 1860 O O . HIS B 1 49 ? -4.172 0.323 12.375 1 97.69 49 HIS B O 1
ATOM 1866 N N . LEU B 1 50 ? -2.898 0.24 14.25 1 97.12 50 LEU B N 1
ATOM 1867 C CA . LEU B 1 50 ? -1.994 1.311 13.844 1 97.12 50 LEU B CA 1
ATOM 1868 C C . LEU B 1 50 ? -0.661 0.744 13.367 1 97.12 50 LEU B C 1
ATOM 1870 O O . LEU B 1 50 ? -0.081 -0.124 14.023 1 97.12 50 LEU B O 1
ATOM 1874 N N . ASP B 1 51 ? -0.23 1.192 12.234 1 96.12 51 ASP B N 1
ATOM 1875 C CA . ASP B 1 51 ? 1.105 0.833 11.773 1 96.12 51 ASP B CA 1
ATOM 1876 C C . ASP B 1 51 ? 2.098 1.966 12.023 1 96.12 51 ASP B C 1
ATOM 1878 O O . ASP B 1 51 ? 3.301 1.806 1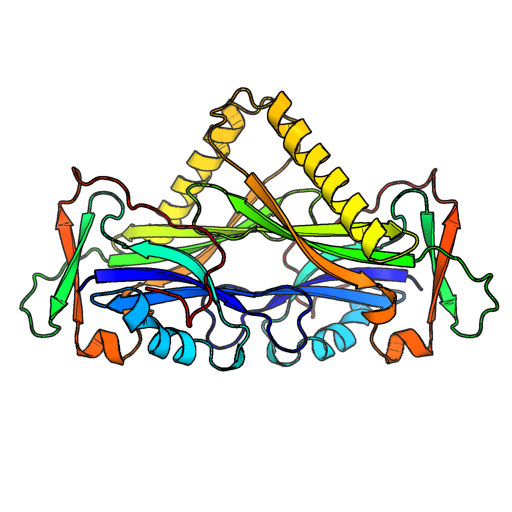1.805 1 96.12 51 ASP B O 1
ATOM 1882 N N . GLY B 1 52 ? 1.628 3.102 12.484 1 96 52 GLY B N 1
ATOM 1883 C CA . GLY B 1 52 ? 2.461 4.238 12.836 1 96 52 GLY B CA 1
ATOM 1884 C C . GLY B 1 52 ? 1.667 5.512 13.062 1 96 52 GLY B C 1
ATOM 1885 O O . GLY B 1 52 ? 0.458 5.547 12.82 1 96 52 GLY B O 1
ATOM 1886 N N . TRP B 1 53 ? 2.322 6.465 13.609 1 97.62 53 TRP B N 1
ATOM 1887 C CA . TRP B 1 53 ? 1.674 7.75 13.844 1 97.62 53 TRP B CA 1
ATOM 1888 C C . TRP B 1 53 ? 2.707 8.852 14.047 1 97.62 53 TRP B C 1
ATOM 1890 O O . TRP B 1 53 ? 3.893 8.57 14.25 1 97.62 53 TRP B O 1
ATOM 1900 N N . ARG B 1 54 ? 2.264 10 13.922 1 98.06 54 ARG B N 1
ATOM 1901 C CA . ARG B 1 54 ? 3.035 11.172 14.312 1 98.06 54 ARG B CA 1
ATOM 1902 C C . ARG B 1 54 ? 2.121 12.289 14.805 1 98.06 54 ARG B C 1
ATOM 1904 O O . ARG B 1 54 ? 0.968 12.391 14.375 1 98.06 54 ARG B O 1
ATOM 1911 N N . GLU B 1 55 ? 2.639 12.992 15.773 1 98.5 55 GLU B N 1
ATOM 1912 C CA . GLU B 1 55 ? 2.066 14.312 16.031 1 98.5 55 GLU B CA 1
ATOM 1913 C C . GLU B 1 55 ? 2.504 15.312 14.969 1 98.5 55 GLU B C 1
ATOM 1915 O O . GLU B 1 55 ? 3.691 15.422 14.656 1 98.5 55 GLU B O 1
ATOM 1920 N N . VAL B 1 56 ? 1.525 16.016 14.383 1 98.69 56 VAL B N 1
ATOM 1921 C CA . VAL B 1 56 ? 1.854 17 13.359 1 98.69 56 VAL B CA 1
ATOM 1922 C C . VAL B 1 56 ? 2.041 18.375 13.992 1 98.69 56 VAL B C 1
ATOM 1924 O O . VAL B 1 56 ? 1.067 19.094 14.234 1 98.69 56 VAL B O 1
ATOM 1927 N N . THR B 1 57 ? 3.303 18.719 14.172 1 98.5 57 THR B N 1
ATOM 1928 C CA . THR B 1 57 ? 3.6 19.969 14.859 1 98.5 57 THR B CA 1
ATOM 1929 C C . THR B 1 57 ? 4.289 20.953 13.922 1 98.5 57 THR B C 1
ATOM 1931 O O . THR B 1 57 ? 4.273 22.172 14.164 1 98.5 57 THR B O 1
ATOM 1934 N N . LYS B 1 58 ? 4.879 20.391 12.938 1 98.25 58 LYS B N 1
ATOM 1935 C CA . LYS B 1 58 ? 5.598 21.203 11.969 1 98.25 58 LYS B CA 1
ATOM 1936 C C . LYS B 1 58 ? 5.406 20.672 10.547 1 98.25 58 LYS B C 1
ATOM 1938 O O . LYS B 1 58 ? 5.547 19.469 10.305 1 98.25 58 LYS B O 1
ATOM 1943 N N . VAL B 1 59 ? 5.086 21.531 9.633 1 97.62 59 VAL B N 1
ATOM 1944 C CA . VAL B 1 59 ? 5.051 21.266 8.203 1 97.62 59 VAL B CA 1
ATOM 1945 C C . VAL B 1 59 ? 5.699 22.406 7.434 1 97.62 59 VAL B C 1
ATOM 1947 O O . VAL B 1 59 ? 5.273 23.562 7.547 1 97.62 59 VAL B O 1
ATOM 1950 N N . ASP B 1 60 ? 6.688 22.031 6.66 1 95.88 60 ASP B N 1
ATOM 1951 C CA . ASP B 1 60 ? 7.496 23.062 6.035 1 95.88 60 ASP B CA 1
ATOM 1952 C C . ASP B 1 60 ? 8.023 24.047 7.078 1 95.88 60 ASP B C 1
ATOM 1954 O O . ASP B 1 60 ? 8.711 23.656 8.023 1 95.88 60 ASP B O 1
ATOM 1958 N N . SER B 1 61 ? 7.824 25.297 6.992 1 96.81 61 SER B N 1
ATOM 1959 C CA . SER B 1 61 ? 8.336 26.281 7.949 1 96.81 61 SER B CA 1
ATOM 1960 C C . SER B 1 61 ? 7.238 26.734 8.906 1 96.81 61 SER B C 1
ATOM 1962 O O . SER B 1 61 ? 7.367 27.781 9.547 1 96.81 61 SER B O 1
ATOM 1964 N N . TYR B 1 62 ? 6.18 25.953 8.969 1 97.88 62 TYR B N 1
ATOM 1965 C CA . TYR B 1 62 ? 5.047 26.406 9.773 1 97.88 62 TYR B CA 1
ATOM 1966 C C . TYR B 1 62 ? 4.879 25.516 11.008 1 97.88 62 TYR B C 1
ATOM 1968 O O . TYR B 1 62 ? 5.012 24.297 10.93 1 97.88 62 TYR B O 1
ATOM 1976 N N . ALA B 1 63 ? 4.621 26.156 12.102 1 98.19 63 ALA B N 1
ATOM 1977 C CA . ALA B 1 63 ? 4.109 25.469 13.273 1 98.19 63 ALA B CA 1
ATOM 1978 C C . ALA B 1 63 ? 2.611 25.188 13.148 1 98.19 63 ALA B C 1
ATOM 1980 O O . ALA B 1 63 ? 1.853 26.062 12.719 1 98.19 63 ALA B O 1
ATOM 1981 N N . ILE B 1 64 ? 2.191 24.031 13.5 1 98.38 64 ILE B N 1
ATOM 1982 C CA . ILE B 1 64 ? 0.79 23.625 13.445 1 98.38 64 ILE B CA 1
ATOM 1983 C C . ILE B 1 64 ? 0.207 23.594 14.852 1 98.38 64 ILE B C 1
ATOM 1985 O O . ILE B 1 64 ? 0.691 22.844 15.711 1 98.38 64 ILE B O 1
ATOM 1989 N N . ASN B 1 65 ? -0.845 24.391 15.047 1 97.62 65 ASN B N 1
ATOM 1990 C CA . ASN B 1 65 ? -1.502 24.453 16.344 1 97.62 65 ASN B CA 1
ATOM 1991 C C . ASN B 1 65 ? -3.002 24.203 16.234 1 97.62 65 ASN B C 1
ATOM 1993 O O . ASN B 1 65 ? -3.609 24.5 15.203 1 97.62 65 ASN B O 1
ATOM 1997 N N . ILE B 1 66 ? -3.545 23.641 17.266 1 98.44 66 ILE B N 1
ATOM 1998 C CA . ILE B 1 66 ? -4.98 23.375 17.328 1 98.44 66 ILE B CA 1
ATOM 1999 C C . ILE B 1 66 ? -5.617 24.297 18.375 1 98.44 66 ILE B C 1
ATOM 2001 O O . ILE B 1 66 ? -5.168 24.359 19.516 1 98.44 66 ILE B O 1
ATOM 2005 N N . VAL B 1 67 ? -6.59 25.031 17.969 1 97.88 67 VAL B N 1
ATOM 2006 C CA . VAL B 1 67 ? -7.32 25.891 18.891 1 97.88 67 VAL B CA 1
ATOM 2007 C C . VAL B 1 67 ? -8.812 25.594 18.812 1 97.88 67 VAL B C 1
ATOM 2009 O O . VAL B 1 67 ? -9.266 24.891 17.906 1 97.88 67 VAL B O 1
ATOM 2012 N N . ALA B 1 68 ? -9.508 26.094 19.781 1 97.88 68 ALA B N 1
ATOM 2013 C CA . ALA B 1 68 ? -10.961 25.922 19.781 1 97.88 68 ALA B CA 1
ATOM 2014 C C . ALA B 1 68 ? -11.586 26.594 18.562 1 97.88 68 ALA B C 1
ATOM 2016 O O . ALA B 1 68 ? -11.117 27.641 18.109 1 97.88 68 ALA B O 1
ATOM 2017 N N . GLN B 1 69 ? -12.688 25.969 18.094 1 95.94 69 GLN B N 1
ATOM 2018 C CA . GLN B 1 69 ? -13.32 26.422 16.859 1 95.94 69 GLN B CA 1
ATOM 2019 C C . GLN B 1 69 ? -13.758 27.875 16.984 1 95.94 69 GLN B C 1
ATOM 2021 O O . GLN B 1 69 ? -13.719 28.625 15.992 1 95.94 69 GLN B O 1
ATOM 2026 N N . ASN B 1 70 ? -14.102 28.359 18.078 1 95.31 70 ASN B N 1
ATOM 2027 C CA . ASN B 1 70 ? -14.633 29.703 18.266 1 95.31 70 ASN B CA 1
ATOM 2028 C C . ASN B 1 70 ? -13.531 30.703 18.562 1 95.31 70 ASN B C 1
ATOM 2030 O O . ASN B 1 70 ? -13.805 31.875 18.797 1 95.31 70 ASN B O 1
ATOM 2034 N N . THR B 1 71 ? -12.312 30.203 18.594 1 95.38 71 THR B N 1
ATOM 2035 C CA . THR B 1 71 ? -11.195 31.109 18.797 1 95.38 71 THR B CA 1
ATOM 2036 C C . THR B 1 71 ? -11.023 32.031 17.609 1 95.38 71 THR B C 1
ATOM 2038 O O . THR B 1 71 ? -11.047 31.594 16.453 1 95.38 71 THR B O 1
ATOM 2041 N N . GLU B 1 72 ? -10.938 33.312 17.812 1 94.31 72 GLU B N 1
ATOM 2042 C CA . GLU B 1 72 ? -10.672 34.281 16.734 1 94.31 72 GLU B CA 1
ATOM 2043 C C . GLU B 1 72 ? -9.25 34.125 16.219 1 94.31 72 GLU B C 1
ATOM 2045 O O . GLU B 1 72 ? -8.281 34.25 16.969 1 94.31 72 GLU B O 1
ATOM 2050 N N . THR B 1 73 ? -9.195 33.719 14.93 1 90.44 73 THR B N 1
ATOM 2051 C CA . THR B 1 73 ? -7.887 33.562 14.305 1 90.44 73 THR B CA 1
ATOM 2052 C C . THR B 1 73 ? -7.801 34.406 13.023 1 90.44 73 THR B C 1
ATOM 2054 O O . THR B 1 73 ? -8.82 34.781 12.461 1 90.44 73 THR B O 1
ATOM 2057 N N . GLN B 1 74 ? -6.543 34.812 12.758 1 88 74 GLN B N 1
ATOM 2058 C CA . GLN B 1 74 ? -6.332 35.5 11.477 1 88 74 GLN B CA 1
ATOM 2059 C C . GLN B 1 74 ? -6.406 34.5 10.312 1 88 74 GLN B C 1
ATOM 2061 O O . GLN B 1 74 ? -5.754 33.469 10.336 1 88 74 GLN B O 1
ATOM 2066 N N . ALA B 1 75 ? -7.246 34.906 9.391 1 83.38 75 ALA B N 1
ATOM 2067 C CA . ALA B 1 75 ? -7.355 34.062 8.211 1 83.38 75 ALA B CA 1
ATOM 2068 C C . ALA B 1 75 ? -6.023 33.969 7.48 1 83.38 75 ALA B C 1
ATOM 2070 O O . ALA B 1 75 ? -5.332 34.969 7.293 1 83.38 75 ALA B O 1
ATOM 2071 N N . SER B 1 76 ? -5.578 32.781 7.219 1 88.62 76 SER B N 1
ATOM 2072 C CA . SER B 1 76 ? -4.363 32.562 6.438 1 88.62 76 SER B CA 1
ATOM 2073 C C . SER B 1 76 ? -4.695 32.156 5.004 1 88.62 76 SER B C 1
ATOM 2075 O O . SER B 1 76 ? -5.598 31.359 4.77 1 88.62 76 SER B O 1
ATOM 2077 N N . PRO B 1 77 ? -3.959 32.781 4.062 1 92.81 77 PRO B N 1
ATOM 2078 C CA . PRO B 1 77 ? -4.16 32.344 2.678 1 92.81 77 PRO B CA 1
ATOM 2079 C C . PRO B 1 77 ? -3.613 30.938 2.41 1 92.81 77 PRO B C 1
ATOM 2081 O O . PRO B 1 77 ? -3.967 30.312 1.408 1 92.81 77 PRO B O 1
ATOM 2084 N N . ASP B 1 78 ? -2.768 30.531 3.283 1 96.19 78 ASP B N 1
ATOM 2085 C CA . ASP B 1 78 ? -2.164 29.219 3.121 1 96.19 78 ASP B CA 1
A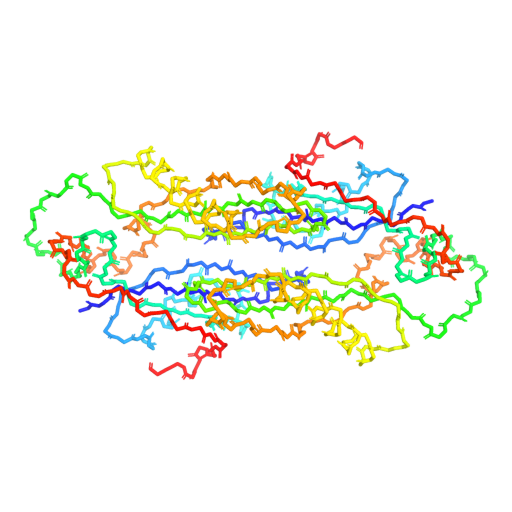TOM 2086 C C . ASP B 1 78 ? -2.986 28.141 3.83 1 96.19 78 ASP B C 1
ATOM 2088 O O . ASP B 1 78 ? -3.672 28.422 4.816 1 96.19 78 ASP B O 1
ATOM 2092 N N . LYS B 1 79 ? -2.955 26.984 3.244 1 97.31 79 LYS B N 1
ATOM 2093 C CA . LYS B 1 79 ? -3.664 25.828 3.789 1 97.31 79 LYS B CA 1
ATOM 2094 C C . LYS B 1 79 ? -2.729 24.641 3.939 1 97.31 79 LYS B C 1
ATOM 2096 O O . LYS B 1 79 ? -1.695 24.562 3.273 1 97.31 79 LYS B O 1
ATOM 2101 N N . LEU B 1 80 ? -3.084 23.812 4.891 1 98.5 80 LEU B N 1
ATOM 2102 C CA . LEU B 1 80 ? -2.355 22.562 5.133 1 98.5 80 LEU B CA 1
ATOM 2103 C C . LEU B 1 80 ? -2.891 21.438 4.254 1 98.5 80 LEU B C 1
ATOM 2105 O O . LEU B 1 80 ? -4.09 21.156 4.27 1 98.5 80 LEU B O 1
ATOM 2109 N N . PHE B 1 81 ? -1.958 20.812 3.424 1 98.56 81 PHE B N 1
ATOM 2110 C CA . PHE B 1 81 ? -2.387 19.797 2.465 1 98.56 81 PHE B CA 1
ATOM 2111 C C . PHE B 1 81 ? -1.716 18.453 2.752 1 98.56 81 PHE B C 1
ATOM 2113 O O . PHE B 1 81 ? -0.562 18.422 3.184 1 98.56 81 PHE B O 1
ATOM 2120 N N . PHE B 1 82 ? -2.479 17.438 2.561 1 98.31 82 PHE B N 1
ATOM 2121 C CA . PHE B 1 82 ? -2.035 16.062 2.52 1 98.31 82 PHE B CA 1
ATOM 2122 C C . PHE B 1 82 ? -2.076 15.516 1.095 1 98.31 82 PHE B C 1
ATOM 2124 O O . PHE B 1 82 ? -3.123 15.539 0.446 1 98.31 82 PHE B O 1
ATOM 2131 N N . LEU B 1 83 ? -0.938 15.039 0.591 1 96.75 83 LEU B N 1
ATOM 2132 C CA . LEU B 1 83 ? -0.883 14.531 -0.773 1 96.75 83 LEU B CA 1
ATOM 2133 C C . LEU B 1 83 ? -0.487 13.055 -0.786 1 96.75 83 LEU B C 1
ATOM 2135 O O . LEU B 1 83 ? 0.4 12.641 -0.036 1 96.75 83 LEU B O 1
ATOM 2139 N N . ASN B 1 84 ? -1.256 12.32 -1.54 1 93.44 84 ASN B N 1
ATOM 2140 C CA . ASN B 1 84 ? -0.86 10.961 -1.896 1 93.44 84 ASN B CA 1
ATOM 2141 C C . ASN B 1 84 ? -0.152 10.922 -3.246 1 93.44 84 ASN B C 1
ATOM 2143 O O . ASN B 1 84 ? -0.681 11.414 -4.246 1 93.44 84 ASN B O 1
ATOM 2147 N N . LEU B 1 85 ? 1.016 10.383 -3.197 1 90.38 85 LEU B N 1
ATOM 2148 C CA . LEU B 1 85 ? 1.738 10.156 -4.445 1 90.38 85 LEU B CA 1
ATOM 2149 C C . LEU B 1 85 ? 1.815 8.664 -4.766 1 90.38 85 LEU B C 1
ATOM 2151 O O . LEU B 1 85 ? 1.796 7.828 -3.859 1 90.38 85 LEU B O 1
ATOM 2155 N N . GLY B 1 86 ? 1.771 8.344 -6.027 1 85.81 86 GLY B N 1
ATOM 2156 C CA . GLY B 1 86 ? 1.895 6.969 -6.488 1 85.81 86 GLY B CA 1
ATOM 2157 C C . GLY B 1 86 ? 2.984 6.781 -7.527 1 85.81 86 GLY B C 1
ATOM 2158 O O . GLY B 1 86 ? 3.26 7.688 -8.312 1 85.81 86 GLY B O 1
ATOM 2159 N N . GLY B 1 87 ? 3.578 5.566 -7.492 1 83.94 87 GLY B N 1
ATOM 2160 C CA . GLY B 1 87 ? 4.641 5.301 -8.453 1 83.94 87 GLY B CA 1
ATOM 2161 C C . GLY B 1 87 ? 4.871 3.82 -8.688 1 83.94 87 GLY B C 1
ATOM 2162 O O . GLY B 1 87 ? 4.395 2.982 -7.918 1 83.94 87 GLY B O 1
ATOM 2163 N N . TYR B 1 88 ? 5.527 3.645 -9.867 1 85.69 88 TYR B N 1
ATOM 2164 C CA . TYR B 1 88 ? 5.91 2.291 -10.258 1 85.69 88 TYR B CA 1
ATOM 2165 C C . TYR B 1 88 ? 7.426 2.141 -10.281 1 85.69 88 TYR B C 1
ATOM 2167 O O . TYR B 1 88 ? 8.148 3.098 -10.57 1 85.69 88 TYR B O 1
ATOM 2175 N N . THR B 1 89 ? 7.863 1.004 -9.945 1 79.88 89 THR B N 1
ATOM 2176 C CA . THR B 1 89 ? 9.258 0.604 -10.109 1 79.88 89 THR B CA 1
ATOM 2177 C C . THR B 1 89 ? 9.367 -0.574 -11.078 1 79.88 89 THR B C 1
ATOM 2179 O O . THR B 1 89 ? 8.688 -1.589 -10.906 1 79.88 89 THR B O 1
ATOM 2182 N N . THR B 1 90 ? 10.195 -0.353 -12.023 1 82.44 90 THR B N 1
ATOM 2183 C CA . THR B 1 90 ? 10.344 -1.385 -13.047 1 82.44 90 THR B CA 1
ATOM 2184 C C . THR B 1 90 ? 10.703 -2.725 -12.414 1 82.44 90 THR B C 1
ATOM 2186 O O . THR B 1 90 ? 11.531 -2.785 -11.5 1 82.44 90 THR B O 1
ATOM 2189 N N . GLY B 1 91 ? 10.008 -3.818 -12.875 1 83.19 91 GLY B N 1
ATOM 2190 C CA . GLY B 1 91 ? 10.32 -5.176 -12.461 1 83.19 91 GLY B CA 1
ATOM 2191 C C . GLY B 1 91 ? 9.586 -5.602 -11.203 1 83.19 91 GLY B C 1
ATOM 2192 O O . GLY B 1 91 ? 9.656 -6.766 -10.805 1 83.19 91 GLY B O 1
ATOM 2193 N N . LYS B 1 92 ? 8.914 -4.648 -10.609 1 86.25 92 LYS B N 1
ATOM 2194 C CA . LYS B 1 92 ? 8.133 -4.953 -9.414 1 86.25 92 LYS B CA 1
ATOM 2195 C C . LYS B 1 92 ? 6.637 -4.773 -9.68 1 86.25 92 LYS B C 1
ATOM 2197 O O . LYS B 1 92 ? 6.191 -3.678 -10.031 1 86.25 92 LYS B O 1
ATOM 2202 N N . LEU B 1 93 ? 5.965 -5.859 -9.547 1 92.69 93 LEU B N 1
ATOM 2203 C CA . LEU B 1 93 ? 4.523 -5.773 -9.75 1 92.69 93 LEU B CA 1
ATOM 2204 C C . LEU B 1 93 ? 3.842 -5.176 -8.523 1 92.69 93 LEU B C 1
ATOM 2206 O O . LEU B 1 93 ? 3.051 -5.844 -7.855 1 92.69 93 LEU B O 1
ATOM 2210 N N . GLU B 1 94 ? 4.152 -3.949 -8.25 1 88.62 94 GLU B N 1
ATOM 2211 C CA . GLU B 1 94 ? 3.648 -3.182 -7.117 1 88.62 94 GLU B CA 1
ATOM 2212 C C . GLU B 1 94 ? 3.494 -1.707 -7.473 1 88.62 94 GLU B C 1
ATOM 2214 O O . GLU B 1 94 ? 4.164 -1.208 -8.383 1 88.62 94 GLU B O 1
ATOM 2219 N N . GLU B 1 95 ? 2.508 -1.104 -6.91 1 83.25 95 GLU B N 1
ATOM 2220 C CA . GLU B 1 95 ? 2.451 0.354 -6.879 1 83.25 95 GLU B CA 1
ATOM 2221 C C . GLU B 1 95 ? 2.764 0.887 -5.48 1 83.25 95 GLU B C 1
ATOM 2223 O O . GLU B 1 95 ? 2.148 0.468 -4.5 1 83.25 95 GLU B O 1
ATOM 2228 N N . GLN B 1 96 ? 3.693 1.771 -5.469 1 81.19 96 GLN B N 1
ATOM 2229 C CA . GLN B 1 96 ? 4.105 2.352 -4.195 1 81.19 96 GLN B CA 1
ATOM 2230 C C . GLN B 1 96 ? 3.41 3.686 -3.947 1 81.19 96 GLN B C 1
ATOM 2232 O O . GLN B 1 96 ? 3.225 4.477 -4.875 1 81.19 96 GLN B O 1
ATOM 2237 N N . HIS B 1 97 ? 3.023 3.852 -2.711 1 85.88 97 HIS B N 1
ATOM 2238 C CA . HIS B 1 97 ? 2.434 5.129 -2.326 1 85.88 97 HIS B CA 1
ATOM 2239 C C . HIS B 1 97 ? 3.328 5.871 -1.34 1 85.88 97 HIS B C 1
ATOM 2241 O O . HIS B 1 97 ? 3.916 5.262 -0.446 1 85.88 97 HIS B O 1
ATOM 2247 N N . TYR B 1 98 ? 3.4 7.172 -1.575 1 83.88 98 TYR B N 1
ATOM 2248 C CA . TYR B 1 98 ? 4.105 8.117 -0.712 1 83.88 98 TYR B CA 1
ATOM 2249 C C . TYR B 1 98 ? 3.18 9.242 -0.269 1 83.88 98 TYR B C 1
ATOM 2251 O O . TYR B 1 98 ? 2.26 9.625 -0.997 1 83.88 98 TYR B O 1
ATOM 2259 N N . THR B 1 99 ? 3.443 9.672 0.893 1 92.19 99 THR B N 1
ATOM 2260 C CA . THR B 1 99 ? 2.621 10.797 1.338 1 92.19 99 THR B CA 1
ATOM 2261 C C . THR B 1 99 ? 3.486 12.016 1.641 1 92.19 99 THR B C 1
ATOM 2263 O O . THR B 1 99 ? 4.641 11.875 2.055 1 92.19 99 THR B O 1
ATOM 2266 N N . VAL B 1 100 ? 2.92 13.172 1.395 1 93.81 100 VAL B N 1
ATOM 2267 C CA . VAL B 1 100 ? 3.582 14.445 1.652 1 93.81 100 VAL B CA 1
ATOM 2268 C C . VAL B 1 100 ? 2.611 15.406 2.338 1 93.81 100 VAL B C 1
ATOM 2270 O O . VAL B 1 100 ? 1.441 15.492 1.957 1 93.81 100 VAL B O 1
ATOM 2273 N N . LEU B 1 101 ? 3.119 16.031 3.402 1 97.12 101 LEU B N 1
ATOM 2274 C CA . LEU B 1 101 ? 2.434 17.203 3.945 1 97.12 101 LEU B CA 1
ATOM 2275 C C . LEU B 1 101 ? 3.098 18.484 3.475 1 97.12 101 LEU B C 1
ATOM 2277 O O . LEU B 1 101 ? 4.324 18.578 3.434 1 97.12 101 LEU B O 1
ATOM 2281 N N . THR B 1 102 ? 2.271 19.484 3.076 1 97.81 102 THR B N 1
ATOM 2282 C CA . THR B 1 102 ? 2.832 20.766 2.664 1 97.81 102 THR B CA 1
ATOM 2283 C C . THR B 1 102 ? 1.849 21.891 2.941 1 97.81 102 THR B C 1
ATOM 2285 O O . THR B 1 102 ? 0.64 21.672 3.023 1 97.81 102 THR B O 1
ATOM 2288 N N . VAL B 1 103 ? 2.338 23.031 3.17 1 98.06 103 VAL B N 1
ATOM 2289 C CA . VAL B 1 103 ? 1.539 24.25 3.297 1 98.06 103 VAL B CA 1
ATOM 2290 C C . VAL B 1 103 ? 1.632 25.062 2.01 1 98.06 103 VAL B C 1
ATOM 2292 O O . VAL B 1 103 ? 2.725 25.453 1.595 1 98.06 103 VAL B O 1
ATOM 2295 N N . GLN B 1 104 ? 0.507 25.219 1.336 1 98 104 GLN B N 1
ATOM 2296 C CA . GLN B 1 104 ? 0.458 25.969 0.086 1 98 104 GLN B CA 1
ATOM 2297 C C . GLN B 1 104 ? -0.816 26.812 -0.005 1 98 104 GLN B C 1
ATOM 2299 O O . GLN B 1 104 ? -1.726 26.656 0.814 1 98 104 GLN B O 1
ATOM 2304 N N . HIS B 1 105 ? -0.895 27.656 -1.039 1 97.56 105 HIS B N 1
ATOM 2305 C CA . HIS B 1 105 ? -2.025 28.562 -1.22 1 97.56 105 HIS B CA 1
ATOM 2306 C C . HIS B 1 105 ? -3.234 27.828 -1.785 1 97.56 105 HIS B C 1
ATOM 2308 O O . HIS B 1 105 ? -4.379 28.219 -1.54 1 97.56 105 HIS B O 1
ATOM 2314 N N . ASN B 1 106 ? -2.951 26.828 -2.559 1 97.19 106 ASN B N 1
ATOM 2315 C CA . ASN B 1 106 ? -4.02 26.062 -3.188 1 97.19 106 ASN B CA 1
ATOM 2316 C C . ASN B 1 106 ? -3.541 24.672 -3.607 1 97.19 106 ASN B C 1
ATOM 2318 O O . ASN B 1 106 ? -2.357 24.359 -3.479 1 97.19 106 ASN B O 1
ATOM 2322 N N . ARG B 1 107 ? -4.508 23.891 -4.082 1 97.12 107 ARG B N 1
ATOM 2323 C CA . ARG B 1 107 ? -4.242 22.5 -4.402 1 97.12 107 ARG B CA 1
ATOM 2324 C C . ARG B 1 107 ? -3.229 22.375 -5.535 1 97.12 107 ARG B C 1
ATOM 2326 O O . ARG B 1 107 ? -2.408 21.453 -5.551 1 97.12 107 ARG B O 1
ATOM 2333 N N . ILE B 1 108 ? -3.312 23.266 -6.484 1 96.75 108 ILE B N 1
ATOM 2334 C CA . ILE B 1 108 ? -2.408 23.234 -7.629 1 96.75 108 ILE B CA 1
ATOM 2335 C C . ILE B 1 108 ? -0.97 23.422 -7.156 1 96.75 108 ILE B C 1
ATOM 2337 O O . ILE B 1 108 ? -0.079 22.656 -7.527 1 96.75 108 ILE B O 1
ATOM 2341 N N . LEU B 1 109 ? -0.75 24.406 -6.355 1 97.19 109 LEU B N 1
ATOM 2342 C CA . LEU B 1 109 ? 0.581 24.672 -5.824 1 97.19 109 LEU B CA 1
ATOM 2343 C C . LEU B 1 109 ? 1.044 23.547 -4.902 1 97.19 109 LEU B C 1
ATOM 2345 O O . LEU B 1 109 ? 2.234 23.234 -4.859 1 97.19 109 LEU B O 1
ATOM 2349 N N . ALA B 1 110 ? 0.129 22.953 -4.121 1 97.62 110 ALA B N 1
ATOM 2350 C CA . ALA B 1 110 ? 0.461 21.812 -3.273 1 97.62 110 ALA B CA 1
ATOM 2351 C C . ALA B 1 110 ? 0.993 20.656 -4.105 1 97.62 110 ALA B C 1
ATOM 2353 O O . ALA B 1 110 ? 2.004 20.047 -3.752 1 97.62 110 ALA B O 1
ATOM 2354 N N . ALA B 1 111 ? 0.317 20.375 -5.188 1 95.56 111 ALA B N 1
ATOM 2355 C CA . ALA B 1 111 ? 0.749 19.297 -6.066 1 95.56 111 ALA B CA 1
ATOM 2356 C C . ALA B 1 111 ? 2.141 19.562 -6.633 1 95.56 111 ALA B C 1
ATOM 2358 O O . ALA B 1 111 ? 2.986 18.672 -6.676 1 95.56 111 ALA B O 1
ATOM 2359 N N . GLN B 1 112 ? 2.387 20.719 -7.039 1 94.25 112 GLN B N 1
ATOM 2360 C CA . GLN B 1 112 ? 3.688 21.109 -7.582 1 94.25 112 GLN B CA 1
ATOM 2361 C C . GLN B 1 112 ? 4.785 20.953 -6.535 1 94.25 112 GLN B C 1
ATOM 2363 O O . GLN B 1 112 ? 5.867 20.438 -6.828 1 94.25 112 GLN B O 1
ATOM 2368 N N . ALA B 1 113 ? 4.496 21.438 -5.375 1 93.44 113 ALA B N 1
ATOM 2369 C CA . ALA B 1 113 ? 5.465 21.344 -4.289 1 93.44 113 ALA B CA 1
ATOM 2370 C C . ALA B 1 113 ? 5.809 19.891 -3.975 1 93.44 113 ALA B C 1
ATOM 2372 O O . ALA B 1 113 ? 6.969 19.562 -3.723 1 93.44 113 ALA B O 1
ATOM 2373 N N . ALA B 1 114 ? 4.809 19.047 -3.969 1 91.5 114 ALA B N 1
ATOM 2374 C CA . ALA B 1 114 ? 5.012 17.625 -3.65 1 91.5 114 ALA B CA 1
ATOM 2375 C C . ALA B 1 114 ? 5.898 16.953 -4.691 1 91.5 114 ALA B C 1
ATOM 2377 O O . ALA B 1 114 ? 6.773 16.156 -4.348 1 91.5 114 ALA B O 1
ATOM 2378 N N . LYS B 1 115 ? 5.648 17.203 -5.902 1 87.25 115 LYS B N 1
ATOM 2379 C CA . LYS B 1 115 ? 6.465 16.625 -6.965 1 87.25 115 LYS B CA 1
ATOM 2380 C C . LYS B 1 115 ? 7.926 17.047 -6.828 1 87.25 115 LYS B C 1
ATOM 2382 O O . LYS B 1 115 ? 8.828 16.25 -7.055 1 87.25 115 LYS B O 1
ATOM 2387 N N . LYS B 1 116 ? 8.156 18.234 -6.465 1 83.81 116 LYS B N 1
ATOM 2388 C CA . LYS B 1 116 ? 9.508 18.734 -6.262 1 83.81 116 LYS B CA 1
ATOM 2389 C C . LYS B 1 116 ? 10.195 18 -5.105 1 83.81 116 LYS B C 1
ATOM 2391 O O . LYS B 1 116 ? 11.375 17.672 -5.184 1 83.81 116 LYS B O 1
ATOM 2396 N N . THR B 1 117 ? 9.5 17.828 -4.066 1 78.19 117 THR B N 1
ATOM 2397 C CA . THR B 1 117 ? 10.023 17.141 -2.895 1 78.19 117 THR B CA 1
ATOM 2398 C C . THR B 1 117 ? 10.484 15.734 -3.258 1 78.19 117 THR B C 1
ATOM 2400 O O . THR B 1 117 ? 11.586 15.32 -2.879 1 78.19 117 THR B O 1
ATOM 2403 N N . LEU B 1 118 ? 9.633 15.039 -3.973 1 71.38 118 LEU B N 1
ATOM 2404 C CA . LEU B 1 118 ? 9.953 13.648 -4.309 1 71.38 118 LEU B CA 1
ATOM 2405 C C . LEU B 1 118 ? 11.125 13.586 -5.281 1 71.38 118 LEU B C 1
ATOM 2407 O O . LEU B 1 118 ? 11.977 12.703 -5.168 1 71.38 118 LEU B O 1
ATOM 2411 N N . PHE B 1 119 ? 11.016 14.453 -6.246 1 63.22 119 PHE B N 1
ATOM 2412 C CA . PHE B 1 119 ? 12.125 14.516 -7.188 1 63.22 119 PHE B CA 1
ATOM 2413 C C . PHE B 1 119 ? 13.453 14.688 -6.453 1 63.22 119 PHE B C 1
ATOM 2415 O O . PHE B 1 119 ? 14.43 14.008 -6.766 1 63.22 119 PHE B O 1
ATOM 2422 N N . PHE B 1 120 ? 13.391 15.484 -5.543 1 57.38 120 PHE B N 1
ATOM 2423 C CA . PHE B 1 120 ? 14.609 15.734 -4.785 1 57.38 120 PHE B CA 1
ATOM 2424 C C . PHE B 1 120 ? 15 14.516 -3.961 1 57.38 120 PHE B C 1
ATOM 2426 O O . PHE B 1 120 ? 16.188 14.172 -3.879 1 57.38 120 PHE B O 1
ATOM 2433 N N . LYS B 1 121 ? 14.062 13.961 -3.438 1 60.44 121 LYS B N 1
ATOM 2434 C CA . LYS B 1 121 ? 14.336 12.781 -2.613 1 60.44 121 LYS B CA 1
ATOM 2435 C C . LYS B 1 121 ? 14.859 11.625 -3.461 1 60.44 121 LYS B C 1
ATOM 2437 O O . LYS B 1 121 ? 15.766 10.906 -3.041 1 60.44 121 LYS B O 1
ATOM 2442 N N . THR B 1 122 ? 14.297 11.43 -4.652 1 59.06 122 THR B N 1
ATOM 2443 C CA . THR B 1 122 ? 14.703 10.328 -5.52 1 59.06 122 THR B CA 1
ATOM 2444 C C . THR B 1 122 ? 16.047 10.633 -6.191 1 59.06 122 THR B C 1
ATOM 2446 O O . 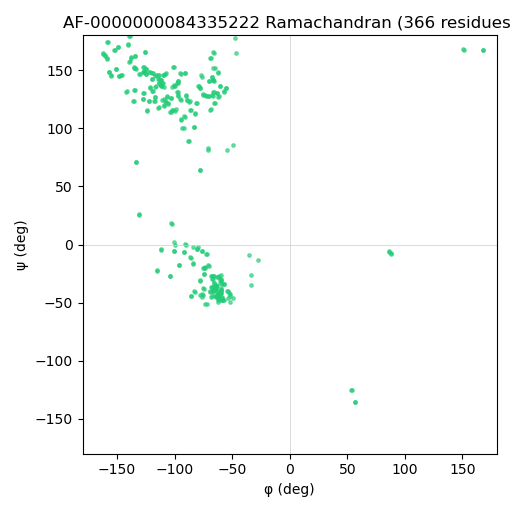THR B 1 122 ? 16.875 9.742 -6.352 1 59.06 122 THR B O 1
ATOM 2449 N N . ASN B 1 123 ? 16.141 11.852 -6.676 1 51.66 123 ASN B N 1
ATOM 2450 C CA . ASN B 1 123 ? 17.406 12.234 -7.316 1 51.66 123 ASN B CA 1
ATOM 2451 C C . ASN B 1 123 ? 18.562 12.25 -6.32 1 51.66 123 ASN B C 1
ATOM 2453 O O . ASN B 1 123 ? 19.703 12.016 -6.695 1 51.66 123 ASN B O 1
ATOM 2457 N N . SER B 1 124 ? 18.219 12.68 -5.242 1 46.25 124 SER B N 1
ATOM 2458 C CA . SER B 1 124 ? 19.266 12.602 -4.242 1 46.25 124 SER B CA 1
ATOM 2459 C C . SER B 1 124 ? 19.719 11.164 -4.023 1 46.25 124 SER B C 1
ATOM 2461 O O . SER B 1 124 ? 20.875 10.914 -3.645 1 46.25 124 SER B O 1
ATOM 2463 N N . LEU B 1 125 ? 18.812 10.367 -4.301 1 44.19 125 LEU B N 1
ATOM 2464 C CA . LEU B 1 125 ? 19.172 8.953 -4.227 1 44.19 125 LEU B CA 1
ATOM 2465 C C . LEU B 1 125 ? 19.969 8.531 -5.457 1 44.19 125 LEU B C 1
ATOM 2467 O O . LEU B 1 125 ? 20.828 7.648 -5.379 1 44.19 125 LEU B O 1
ATOM 2471 N N . LYS B 1 126 ? 19.469 9.031 -6.684 1 43.81 126 LYS B N 1
ATOM 2472 C CA . LYS B 1 126 ? 20.234 8.734 -7.887 1 43.81 126 LYS B CA 1
ATOM 2473 C C . LYS B 1 126 ? 21.703 9.125 -7.711 1 43.81 126 LYS B C 1
ATOM 2475 O O . LYS B 1 126 ? 22.594 8.453 -8.234 1 43.81 126 LYS B O 1
ATOM 2480 N N . GLY B 1 127 ? 22.016 10.266 -7.27 1 37.12 127 GLY B N 1
ATOM 2481 C CA . GLY B 1 127 ? 23.422 10.625 -7.145 1 37.12 127 GLY B CA 1
ATOM 2482 C C . GLY B 1 127 ? 24.25 9.578 -6.422 1 37.12 127 GLY B C 1
ATOM 2483 O O . GLY B 1 127 ? 25.469 9.516 -6.59 1 37.12 127 GLY B O 1
ATOM 2484 N N . ILE B 1 128 ? 23.797 9.078 -5.348 1 35.69 128 ILE B N 1
ATOM 2485 C CA . ILE B 1 128 ? 24.625 8.102 -4.641 1 35.69 128 ILE B CA 1
ATOM 2486 C C . ILE B 1 128 ? 24.641 6.789 -5.418 1 35.69 128 ILE B C 1
ATOM 2488 O O . ILE B 1 128 ? 25.5 5.938 -5.184 1 35.69 128 ILE B O 1
ATOM 2492 N N . ALA B 1 129 ? 23.547 6.375 -5.715 1 32.84 129 ALA B N 1
ATOM 2493 C CA . ALA B 1 129 ? 23.531 5.047 -6.324 1 32.84 129 ALA B CA 1
ATOM 2494 C C . ALA B 1 129 ? 24.094 5.082 -7.734 1 32.84 129 ALA B C 1
ATOM 2496 O O . ALA B 1 129 ? 23.578 5.77 -8.609 1 32.84 129 ALA B O 1
ATOM 2497 N N . THR B 1 130 ? 25.406 5.059 -7.883 1 34.03 130 THR B N 1
ATOM 2498 C CA . THR B 1 130 ? 25.922 4.621 -9.172 1 34.03 130 THR B CA 1
ATOM 2499 C C . THR B 1 130 ? 25.031 3.545 -9.781 1 34.03 130 THR B C 1
ATOM 2501 O O . THR B 1 130 ? 25.375 2.949 -10.805 1 34.03 130 THR B O 1
ATOM 2504 N N . ALA B 1 131 ? 24.5 2.734 -8.797 1 34.34 131 ALA B N 1
ATOM 2505 C CA . ALA B 1 131 ? 24.062 1.401 -9.195 1 34.34 131 ALA B CA 1
ATOM 2506 C C . ALA B 1 131 ? 23.203 1.465 -10.453 1 34.34 131 ALA B C 1
ATOM 2508 O O . ALA B 1 131 ? 22.641 2.518 -10.773 1 34.34 131 ALA B O 1
ATOM 2509 N N . HIS B 1 132 ? 22.719 0.342 -11.039 1 35.78 132 HIS B N 1
ATOM 2510 C CA . HIS B 1 132 ? 22.094 -0.023 -12.305 1 35.78 132 HIS B CA 1
ATOM 2511 C C . HIS B 1 132 ? 20.859 0.843 -12.586 1 35.78 132 HIS B C 1
ATOM 2513 O O . HIS B 1 132 ? 19.844 0.735 -11.898 1 35.78 132 HIS B O 1
ATOM 2519 N N . ILE B 1 133 ? 20.906 2.049 -13.094 1 40.38 133 ILE B N 1
ATOM 2520 C CA . ILE B 1 133 ? 20.156 3.197 -13.594 1 40.38 133 ILE B CA 1
ATOM 2521 C C . ILE B 1 133 ? 18.906 2.719 -14.328 1 40.38 133 ILE B C 1
ATOM 2523 O O . ILE B 1 133 ? 18.141 3.531 -14.844 1 40.38 133 ILE B O 1
ATOM 2527 N N . ASP B 1 134 ? 18.828 1.471 -14.531 1 44.69 134 ASP B N 1
ATOM 2528 C CA . ASP B 1 134 ? 17.703 1.135 -15.406 1 44.69 134 ASP B CA 1
ATOM 2529 C C . ASP B 1 134 ? 16.391 1.117 -14.633 1 44.69 134 ASP B C 1
ATOM 2531 O O . ASP B 1 134 ? 15.336 0.814 -15.195 1 44.69 134 ASP B O 1
ATOM 2535 N N . GLU B 1 135 ? 16.469 1.355 -13.359 1 52.16 135 GLU B N 1
ATOM 2536 C CA . GLU B 1 135 ? 15.172 1.373 -12.672 1 52.16 135 GLU B CA 1
ATOM 2537 C C . GLU B 1 135 ? 14.5 2.736 -12.805 1 52.16 135 GLU B C 1
ATOM 2539 O O . GLU B 1 135 ? 15.094 3.762 -12.461 1 52.16 135 GLU B O 1
ATOM 2544 N N . LYS B 1 136 ? 13.531 2.752 -13.742 1 55.78 136 LYS B N 1
ATOM 2545 C CA . LYS B 1 136 ? 12.75 3.977 -13.914 1 55.78 136 LYS B CA 1
ATOM 2546 C C . LYS B 1 136 ? 11.625 4.059 -12.891 1 55.78 136 LYS B C 1
ATOM 2548 O O . LYS B 1 136 ? 10.93 3.074 -12.648 1 55.78 136 LYS B O 1
ATOM 2553 N N . TYR B 1 137 ? 11.828 5.02 -12.047 1 63.25 137 TYR B N 1
ATOM 2554 C CA . TYR B 1 137 ? 10.789 5.352 -11.078 1 63.25 137 TYR B CA 1
ATOM 2555 C C . TYR B 1 137 ? 9.898 6.48 -11.594 1 63.25 137 TYR B C 1
ATOM 2557 O O . TYR B 1 137 ? 10.398 7.559 -11.938 1 63.25 137 TYR B O 1
ATOM 2565 N N . GLY B 1 138 ? 8.656 6.117 -11.977 1 72.62 138 GLY B N 1
ATOM 2566 C CA . GLY B 1 138 ? 7.672 7.133 -12.312 1 72.62 138 GLY B CA 1
ATOM 2567 C C . GLY B 1 138 ? 6.703 7.426 -11.18 1 72.62 138 GLY B C 1
ATOM 2568 O O . GLY B 1 138 ? 6.102 6.508 -10.617 1 72.62 138 GLY B O 1
ATOM 2569 N N . VAL B 1 139 ? 6.75 8.719 -10.656 1 78.69 139 VAL B N 1
ATOM 2570 C CA . VAL B 1 139 ? 5.883 9.117 -9.555 1 78.69 139 VAL B CA 1
ATOM 2571 C C . VAL 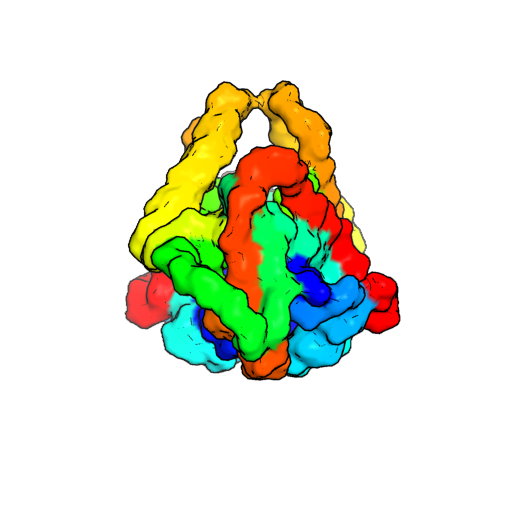B 1 139 ? 4.941 10.227 -10.008 1 78.69 139 VAL B C 1
ATOM 2573 O O . VAL B 1 139 ? 5.34 11.109 -10.773 1 78.69 139 VAL B O 1
ATOM 2576 N N . ASP B 1 140 ? 3.652 10.078 -9.625 1 87.25 140 ASP B N 1
ATOM 2577 C CA . ASP B 1 140 ? 2.658 11.117 -9.891 1 87.25 140 ASP B CA 1
ATOM 2578 C C . ASP B 1 140 ? 1.806 11.383 -8.648 1 87.25 140 ASP B C 1
ATOM 2580 O O . ASP B 1 140 ? 1.825 10.609 -7.695 1 87.25 140 ASP B O 1
ATOM 2584 N N . VAL B 1 141 ? 1.148 12.555 -8.695 1 91.19 141 VAL B N 1
ATOM 2585 C CA . VAL B 1 141 ? 0.242 12.898 -7.602 1 91.19 141 VAL B CA 1
ATOM 2586 C C . VAL B 1 141 ? -1.096 12.188 -7.801 1 91.19 141 VAL B C 1
ATOM 2588 O O . VAL B 1 141 ? -1.781 12.414 -8.805 1 91.19 141 VAL B O 1
ATOM 2591 N N . ASP B 1 142 ? -1.474 11.398 -6.828 1 90.94 142 ASP B N 1
ATOM 2592 C CA . ASP B 1 142 ? -2.736 10.672 -6.898 1 90.94 142 ASP B CA 1
ATOM 2593 C C . ASP B 1 142 ? -3.895 11.531 -6.391 1 90.94 142 ASP B C 1
ATOM 2595 O O . ASP B 1 142 ? -4.988 11.508 -6.961 1 90.94 142 ASP B O 1
ATOM 2599 N N . SER B 1 143 ? -3.67 12.188 -5.309 1 93.94 143 SER B N 1
ATOM 2600 C CA . SER B 1 143 ? -4.734 13 -4.723 1 93.94 143 SER B CA 1
ATOM 2601 C C . SER B 1 143 ? -4.168 14.094 -3.83 1 93.94 143 SER B C 1
ATOM 2603 O O . SER B 1 143 ? -3.053 13.977 -3.314 1 93.94 143 SER B O 1
ATOM 2605 N N . VAL B 1 144 ? -4.832 15.164 -3.773 1 96.69 144 VAL B N 1
ATOM 2606 C CA . VAL B 1 144 ? -4.535 16.312 -2.928 1 96.69 144 VAL B CA 1
ATOM 2607 C C . VAL B 1 144 ? -5.73 16.625 -2.027 1 96.69 144 VAL B C 1
ATOM 2609 O O . VAL B 1 144 ? -6.84 16.844 -2.516 1 96.69 144 VAL B O 1
ATOM 2612 N N . HIS B 1 145 ? -5.473 16.641 -0.722 1 98 145 HIS B N 1
ATOM 2613 C CA . HIS B 1 145 ? -6.543 16.906 0.235 1 98 145 HIS B CA 1
ATOM 2614 C C . HIS B 1 145 ? -6.156 18.031 1.188 1 98 145 HIS B C 1
ATOM 2616 O O . HIS B 1 145 ? -5.047 18.047 1.727 1 98 145 HIS B O 1
ATOM 2622 N N . GLN B 1 146 ? -7.102 18.969 1.285 1 97.94 146 GLN B N 1
ATOM 2623 C CA . GLN B 1 146 ? -6.934 19.859 2.422 1 97.94 146 GLN B CA 1
ATOM 2624 C C . GLN B 1 146 ? -7.215 19.141 3.738 1 97.94 146 GLN B C 1
ATOM 2626 O O . GLN B 1 146 ? -8.281 18.562 3.918 1 97.94 146 GLN B O 1
ATOM 2631 N N . ILE B 1 147 ? -6.277 19.219 4.688 1 98.44 147 ILE B N 1
ATOM 2632 C CA . ILE B 1 147 ? -6.344 18.375 5.879 1 98.44 147 ILE B CA 1
ATOM 2633 C C . ILE B 1 147 ? -7.586 18.734 6.691 1 98.44 147 ILE B C 1
ATOM 2635 O O . ILE B 1 147 ? -8.234 17.859 7.262 1 98.44 147 ILE B O 1
ATOM 2639 N N . GLU B 1 148 ? -7.969 19.984 6.742 1 96.88 148 GLU B N 1
ATOM 2640 C CA . GLU B 1 148 ? -9.18 20.391 7.461 1 96.88 148 GLU B CA 1
ATOM 2641 C C . GLU B 1 148 ? -10.406 19.641 6.938 1 96.88 148 GLU B C 1
ATOM 2643 O O . GLU B 1 148 ? -11.32 19.328 7.695 1 96.88 148 GLU B O 1
ATOM 2648 N N . GLU B 1 149 ? -10.391 19.375 5.648 1 96.25 149 GLU B N 1
ATOM 2649 C CA . GLU B 1 149 ? -11.516 18.688 5.027 1 96.25 149 GLU B CA 1
ATOM 2650 C C . GLU B 1 149 ? -11.508 17.203 5.379 1 96.25 149 GLU B C 1
ATOM 2652 O O . GLU B 1 149 ? -12.531 16.516 5.242 1 96.25 149 GLU B O 1
ATOM 2657 N N . MET B 1 150 ? -10.398 16.672 5.777 1 97.75 150 MET B N 1
ATOM 2658 C CA . MET B 1 150 ? -10.273 15.258 6.109 1 97.75 150 MET B CA 1
ATOM 2659 C C . MET B 1 150 ? -10.711 14.992 7.543 1 97.75 150 MET B C 1
ATOM 2661 O O . MET B 1 150 ? -10.914 13.844 7.934 1 97.75 150 MET B O 1
ATOM 2665 N N . LEU B 1 151 ? -10.805 16.062 8.375 1 98.25 151 LEU B N 1
ATOM 2666 C CA . LEU B 1 151 ? -11.242 15.898 9.758 1 98.25 151 LEU B CA 1
ATOM 2667 C C . LEU B 1 151 ? -12.727 15.539 9.828 1 98.25 151 LEU B C 1
ATOM 2669 O O . LEU B 1 151 ? -13.531 16.078 9.055 1 98.25 151 LEU B O 1
ATOM 2673 N N . SER B 1 152 ? -13.039 14.648 10.742 1 97.44 152 SER B N 1
ATOM 2674 C CA . SER B 1 152 ? -14.453 14.344 10.953 1 97.44 152 SER B CA 1
ATOM 2675 C C . SER B 1 152 ? -15.195 15.555 11.523 1 97.44 152 SER B C 1
ATOM 2677 O O . SER B 1 152 ? -14.57 16.484 12.039 1 97.44 152 SER B O 1
ATOM 2679 N N . THR B 1 153 ? -16.453 15.461 11.453 1 97.12 153 THR B N 1
ATOM 2680 C CA . THR B 1 153 ? -17.312 16.547 11.938 1 97.12 153 THR B CA 1
ATOM 2681 C C . THR B 1 153 ? -17.062 16.797 13.422 1 97.12 153 THR B C 1
ATOM 2683 O O . THR B 1 153 ? -17.094 17.953 13.867 1 97.12 153 THR B O 1
ATOM 2686 N N . GLU B 1 154 ? -16.844 15.758 14.141 1 96.56 154 GLU B N 1
ATOM 2687 C CA . GLU B 1 154 ? -16.641 15.898 15.578 1 96.56 154 GLU B CA 1
ATOM 2688 C C . GLU B 1 154 ? -15.43 16.781 15.875 1 96.56 154 GLU B C 1
ATOM 2690 O O . GLU B 1 154 ? -15.445 17.547 16.844 1 96.56 154 GLU B O 1
ATOM 2695 N N . PHE B 1 155 ? -14.43 16.75 15.062 1 98.38 155 PHE B N 1
ATOM 2696 C CA . PHE B 1 155 ? -13.234 17.562 15.258 1 98.38 155 PHE B CA 1
ATOM 2697 C C . PHE B 1 155 ? -13.445 18.969 14.711 1 98.38 155 PHE B C 1
ATOM 2699 O O . PHE B 1 155 ? -13.102 19.953 15.367 1 98.38 155 PHE B O 1
ATOM 2706 N N . LYS B 1 156 ? -14.094 19.062 13.578 1 96.81 156 LYS B N 1
ATOM 2707 C CA . LYS B 1 156 ? -14.281 20.344 12.898 1 96.81 156 LYS B CA 1
ATOM 2708 C C . LYS B 1 156 ? -15.172 21.281 13.711 1 96.81 156 LYS B C 1
ATOM 2710 O O . LYS B 1 156 ? -15 22.5 13.68 1 96.81 156 LYS B O 1
ATOM 2715 N N . GLU B 1 157 ? -16.047 20.719 14.352 1 97.38 157 GLU B N 1
ATOM 2716 C CA . GLU B 1 157 ? -16.984 21.516 15.141 1 97.38 157 GLU B CA 1
ATOM 2717 C C . GLU B 1 157 ? -16.328 22.062 16.406 1 97.38 157 GLU B C 1
ATOM 2719 O O . GLU B 1 157 ? -16.734 23.094 16.938 1 97.38 157 GLU B O 1
ATOM 2724 N N . LYS B 1 158 ? -15.336 21.391 16.844 1 98.06 158 LYS B N 1
ATOM 2725 C CA . LYS B 1 158 ? -14.758 21.734 18.141 1 98.06 158 LYS B CA 1
ATOM 2726 C C . LYS B 1 158 ? -13.445 22.484 17.984 1 98.06 158 LYS B C 1
ATOM 2728 O O . LYS B 1 158 ? -13.062 23.281 18.844 1 98.06 158 LYS B O 1
ATOM 2733 N N . TYR B 1 159 ? -12.766 22.219 16.828 1 98.19 159 TYR B N 1
ATOM 2734 C CA . TYR B 1 159 ? -11.398 22.719 16.75 1 98.19 159 TYR B CA 1
ATOM 2735 C C . TYR B 1 159 ? -11.109 23.328 15.375 1 98.19 159 TYR B C 1
ATOM 2737 O O . TYR B 1 159 ? -11.859 23.109 14.422 1 98.19 159 TYR B O 1
ATOM 2745 N N . GLN B 1 160 ? -10.141 24.109 15.234 1 97.12 160 GLN B N 1
ATOM 2746 C CA . GLN B 1 160 ? -9.578 24.578 13.977 1 97.12 160 GLN B CA 1
ATOM 2747 C C . GLN B 1 160 ? -8.055 24.531 14 1 97.12 160 GLN B C 1
ATOM 2749 O O . GLN B 1 160 ? -7.441 24.594 15.07 1 97.12 160 GLN B O 1
ATOM 2754 N N . ILE B 1 161 ? -7.434 24.375 12.875 1 97.75 161 ILE B N 1
ATOM 2755 C CA . ILE B 1 161 ? -5.984 24.344 12.703 1 97.75 161 ILE B CA 1
ATOM 2756 C C . ILE B 1 161 ? -5.457 25.75 12.453 1 97.75 161 ILE B C 1
ATOM 2758 O O . ILE B 1 161 ? -5.953 26.469 11.57 1 97.75 161 ILE B O 1
ATOM 2762 N N . VAL B 1 162 ? -4.484 26.156 13.203 1 97.5 162 VAL B N 1
ATOM 2763 C CA . VAL B 1 162 ? -3.852 27.453 13.047 1 97.5 162 VAL B CA 1
ATOM 2764 C C . VAL B 1 162 ? -2.359 27.281 12.781 1 97.5 162 VAL B C 1
ATOM 2766 O O . VAL B 1 162 ? -1.701 26.453 13.414 1 97.5 162 VAL B O 1
ATOM 2769 N N . MET B 1 163 ? -1.924 28.031 11.805 1 97 163 MET B N 1
ATOM 2770 C CA . MET B 1 163 ? -0.514 27.938 11.438 1 97 163 MET B CA 1
ATOM 2771 C C . MET B 1 163 ? 0.233 29.203 11.82 1 97 163 MET B C 1
ATOM 2773 O O . MET B 1 163 ? -0.3 30.312 11.688 1 97 163 MET B O 1
ATOM 2777 N N . SER B 1 164 ? 1.364 29.047 12.305 1 95.94 164 SER B N 1
ATOM 2778 C CA . SER B 1 164 ? 2.268 30.141 12.664 1 95.94 164 SER B CA 1
ATOM 2779 C C . SER B 1 164 ? 3.705 29.812 12.273 1 95.94 164 SER B C 1
ATOM 2781 O O . SER B 1 164 ? 3.967 28.781 11.648 1 95.94 164 SER B O 1
ATOM 2783 N N . ASP B 1 165 ? 4.605 30.75 12.555 1 96.12 165 ASP B N 1
ATOM 2784 C CA . ASP B 1 165 ? 6.004 30.547 12.195 1 96.12 165 ASP B CA 1
ATOM 2785 C C . ASP B 1 165 ? 6.617 29.391 12.984 1 96.12 165 ASP B C 1
ATOM 2787 O O . ASP B 1 165 ? 6.582 29.375 14.211 1 96.12 165 ASP B O 1
ATOM 2791 N N . GLY B 1 166 ? 7.09 28.453 12.312 1 96.75 166 GLY B N 1
ATOM 2792 C CA . GLY B 1 166 ? 7.703 27.281 12.922 1 96.75 166 GLY B CA 1
ATOM 2793 C C . GLY B 1 166 ? 9.055 26.938 12.336 1 96.75 166 GLY B C 1
ATOM 2794 O O . GLY B 1 166 ? 9.469 25.781 12.352 1 96.75 166 GLY B O 1
ATOM 2795 N N . ALA B 1 167 ? 9.766 27.828 11.812 1 95.81 167 ALA B N 1
ATOM 2796 C CA . ALA B 1 167 ? 11.023 27.609 11.094 1 95.81 167 ALA B CA 1
ATOM 2797 C C . ALA B 1 167 ? 12.062 26.953 12 1 95.81 167 ALA B C 1
ATOM 2799 O O . ALA B 1 167 ? 12.867 26.141 11.547 1 95.81 167 ALA B O 1
ATOM 2800 N N . ASP B 1 168 ? 12.039 27.188 13.297 1 96.69 168 ASP B N 1
ATOM 2801 C CA . ASP B 1 168 ? 13.078 26.719 14.211 1 96.69 168 ASP B CA 1
ATOM 2802 C C . ASP B 1 168 ? 12.633 25.469 14.961 1 96.69 168 ASP B C 1
ATOM 2804 O O . ASP B 1 168 ? 13.375 24.938 15.797 1 96.69 168 ASP B O 1
ATOM 2808 N N . LEU B 1 169 ? 11.477 25.016 14.641 1 96.94 169 LEU B N 1
ATOM 2809 C CA . LEU B 1 169 ? 10.984 23.797 15.297 1 96.94 169 LEU B CA 1
ATOM 2810 C C . LEU B 1 169 ? 11.641 22.562 14.711 1 96.94 169 LEU B C 1
ATOM 2812 O O . LEU B 1 169 ? 11.961 22.531 13.516 1 96.94 169 LEU B O 1
ATOM 2816 N N . PRO B 1 170 ? 11.867 21.562 15.578 1 96.38 170 PRO B N 1
ATOM 2817 C CA . PRO B 1 170 ? 12.383 20.297 15.039 1 96.38 170 PRO B CA 1
ATOM 2818 C C . PRO B 1 170 ? 11.359 19.562 14.188 1 96.38 170 PRO B C 1
ATOM 2820 O O . PRO B 1 170 ? 10.156 19.812 14.297 1 96.38 170 PRO B O 1
ATOM 2823 N N . GLU B 1 171 ? 11.828 18.625 13.328 1 94.88 171 GLU B N 1
ATOM 2824 C CA . GLU B 1 171 ? 10.922 17.781 12.562 1 94.88 171 GLU B CA 1
ATOM 2825 C C . GLU B 1 171 ? 10.141 16.844 13.484 1 94.88 171 GLU B C 1
ATOM 2827 O O . GLU B 1 171 ? 10.633 16.438 14.539 1 94.88 171 GLU B O 1
ATOM 2832 N N . ASP B 1 172 ? 8.977 16.5 13.008 1 96.94 172 ASP B N 1
ATOM 2833 C CA . ASP B 1 172 ? 8.133 15.594 13.789 1 96.94 172 ASP B CA 1
ATOM 2834 C C . ASP B 1 172 ? 8.758 14.203 13.883 1 96.94 172 ASP B C 1
ATOM 2836 O O . ASP B 1 172 ? 9.352 13.711 12.914 1 96.94 172 ASP B O 1
ATOM 2840 N N . GLU B 1 173 ? 8.609 13.625 15.047 1 95.69 173 GLU B N 1
ATOM 2841 C CA . GLU B 1 173 ? 8.992 12.227 15.195 1 95.69 173 GLU B CA 1
ATOM 2842 C C . GLU B 1 173 ? 7.934 11.297 14.609 1 95.69 173 GLU B C 1
ATOM 2844 O O . GLU B 1 173 ? 6.734 11.5 14.82 1 95.69 173 GLU B O 1
ATOM 2849 N N . ILE B 1 174 ? 8.398 10.312 13.852 1 95.12 174 ILE B N 1
ATOM 2850 C CA . ILE B 1 174 ? 7.516 9.281 13.312 1 95.12 174 ILE B CA 1
ATOM 2851 C C . ILE B 1 174 ? 7.676 7.996 14.109 1 95.12 174 ILE B C 1
ATOM 2853 O O . ILE B 1 174 ? 8.789 7.512 14.305 1 95.12 174 ILE B O 1
ATOM 2857 N N . HIS B 1 175 ? 6.551 7.508 14.594 1 94.38 175 HIS B N 1
ATOM 2858 C CA . HIS B 1 175 ? 6.523 6.254 15.336 1 94.38 175 HIS B CA 1
ATOM 2859 C C . HIS B 1 175 ? 5.98 5.117 14.469 1 94.38 175 HIS B C 1
ATOM 2861 O O . HIS B 1 175 ? 4.812 5.133 14.078 1 94.38 175 HIS B O 1
ATOM 2867 N N . LEU B 1 176 ? 6.836 4.184 14.195 1 93.38 176 LEU B N 1
ATOM 2868 C CA . LEU B 1 176 ? 6.441 3.053 13.359 1 93.38 176 LEU B CA 1
ATOM 2869 C C . LEU B 1 176 ? 6.312 1.78 14.188 1 93.38 176 LEU B C 1
ATOM 2871 O O . LEU B 1 176 ? 7.035 1.598 15.164 1 93.38 176 LEU B O 1
ATOM 2875 N N . GLY B 1 177 ? 5.395 0.976 13.766 1 89.94 177 GLY B N 1
ATOM 2876 C CA . GLY B 1 177 ? 5.199 -0.306 14.43 1 89.94 177 GLY B CA 1
ATOM 2877 C C . GLY B 1 177 ? 3.768 -0.805 14.344 1 89.94 177 GLY B C 1
ATOM 2878 O O . GLY B 1 177 ? 2.881 -0.089 13.875 1 89.94 177 GLY B O 1
ATOM 2879 N N . TYR B 1 178 ? 3.689 -2.023 14.703 1 92.12 178 TYR B N 1
ATOM 2880 C CA . TYR B 1 178 ? 2.361 -2.617 14.82 1 92.12 178 TYR B CA 1
ATOM 2881 C C . TYR B 1 178 ? 1.761 -2.346 16.203 1 92.12 178 TYR B C 1
ATOM 2883 O O . TYR B 1 178 ? 2.271 -2.826 17.203 1 92.12 178 TYR B O 1
ATOM 2891 N N . PHE B 1 179 ? 0.625 -1.566 16.25 1 94.44 179 PHE B N 1
ATOM 2892 C CA . PHE B 1 179 ? -0.033 -1.223 17.5 1 94.44 179 PHE B CA 1
ATOM 2893 C C . PHE B 1 179 ? -1.496 -1.647 17.484 1 94.44 179 PHE B C 1
ATOM 2895 O O . PHE B 1 179 ? -2.291 -1.117 16.703 1 94.44 179 PHE B O 1
ATOM 2902 N N . LYS B 1 180 ? -1.84 -2.576 18.344 1 95.94 180 LYS B N 1
ATOM 2903 C CA . LYS B 1 180 ? -3.258 -2.877 18.531 1 95.94 180 LYS B CA 1
ATOM 2904 C C . LYS B 1 180 ? -3.998 -1.688 19.141 1 95.94 180 LYS B C 1
ATOM 2906 O O . LYS B 1 180 ? -3.482 -1.025 20.031 1 95.94 180 LYS B O 1
ATOM 2911 N N . LEU B 1 181 ? -5.168 -1.501 18.656 1 96.25 181 LEU B N 1
ATOM 2912 C CA . LEU B 1 181 ? -5.887 -0.307 19.078 1 96.25 181 LEU B CA 1
ATOM 2913 C C . LEU B 1 181 ? -6.176 -0.353 20.578 1 96.25 181 LEU B C 1
ATOM 2915 O O . LEU B 1 181 ? -6.172 0.683 21.25 1 96.25 181 LEU B O 1
ATOM 2919 N N . ASP B 1 182 ? -6.422 -1.496 21.062 1 93.44 182 ASP B N 1
ATOM 2920 C CA . ASP B 1 182 ? -6.781 -1.626 22.469 1 93.44 182 ASP B CA 1
ATOM 2921 C C . ASP B 1 182 ? -5.551 -1.491 23.359 1 93.44 182 ASP B C 1
ATOM 2923 O O . ASP B 1 182 ? -5.672 -1.415 24.594 1 93.44 182 ASP B O 1
ATOM 2927 N N . LYS B 1 183 ? -4.312 -1.389 22.828 1 92.06 183 LYS B N 1
ATOM 2928 C CA . LYS B 1 183 ? -3.084 -1.32 23.625 1 92.06 183 LYS B CA 1
ATOM 2929 C C . LYS B 1 183 ? -2.434 0.055 23.5 1 92.06 183 LYS B C 1
ATOM 2931 O O . LYS B 1 183 ? -1.373 0.296 24.078 1 92.06 183 LYS B O 1
ATOM 2936 N N . ILE B 1 184 ? -3.004 0.814 22.719 1 92.94 184 ILE B N 1
ATOM 2937 C CA . ILE B 1 184 ? -2.467 2.16 22.547 1 92.94 184 ILE B CA 1
ATOM 2938 C C . ILE B 1 184 ? -2.629 2.945 23.844 1 92.94 184 ILE B C 1
ATOM 2940 O O . ILE B 1 184 ? -3.68 2.879 24.484 1 92.94 184 ILE B O 1
ATOM 2944 N N . LYS B 1 185 ? -1.485 3.598 24.266 1 85.56 185 LYS B N 1
ATOM 2945 C CA . LYS B 1 185 ? -1.479 4.375 25.5 1 85.56 185 LYS B CA 1
ATOM 2946 C C . LYS B 1 185 ? -1.488 5.875 25.203 1 85.56 185 LYS B C 1
ATOM 2948 O O . LYS B 1 185 ? -1.006 6.309 24.156 1 85.56 185 LYS B O 1
#

InterPro domains:
  IPR011440 Domain of unknown function DUF1543 [PF07566] (17-65)

Organism: NCBI:txid1302689

Solvent-accessible surface area (backbone atoms only — not comparable to full-atom values): 20676 Å² total; per-residue (Å²): 96,38,43,34,44,34,30,36,33,22,57,40,86,84,53,84,38,74,37,59,38,69,46,57,47,73,34,85,44,70,45,73,40,47,67,59,54,45,65,63,44,60,79,25,57,90,51,41,29,33,46,23,38,28,57,52,44,46,42,79,53,26,24,48,41,51,42,53,45,85,55,89,72,81,87,62,75,57,42,56,33,41,31,39,30,35,29,42,43,68,89,47,91,55,76,48,75,45,78,44,69,42,67,26,70,42,68,70,55,40,53,54,52,49,52,52,53,48,49,50,56,51,46,58,42,50,73,56,37,80,57,82,78,78,60,52,71,53,75,46,81,71,46,78,38,52,47,76,76,63,38,49,68,78,46,54,69,50,32,41,82,44,77,44,88,19,70,86,54,72,79,57,65,69,47,76,46,87,39,55,60,90,69,52,104,97,39,43,34,42,34,32,36,32,21,57,40,86,84,52,83,39,73,36,60,39,71,46,56,47,73,36,85,45,72,45,72,41,46,66,58,54,44,66,62,46,60,79,26,56,91,52,41,28,33,46,23,38,29,58,52,45,48,42,79,53,25,23,49,42,53,43,53,45,83,55,89,70,81,88,63,75,57,42,54,33,41,31,39,30,35,29,42,43,68,89,47,91,51,76,48,74,44,76,45,70,41,68,27,70,42,69,70,55,39,52,53,52,48,53,51,53,48,48,48,57,50,48,58,44,50,73,59,36,80,56,86,74,77,61,53,70,52,76,46,80,72,46,77,39,52,47,77,74,63,37,50,67,78,47,53,68,50,32,43,81,44,77,46,88,20,70,84,56,70,81,59,64,68,46,75,45,87,38,53,61,91,69,50,104

Nearest PDB structures (foldseek):
  2qsd-assembly2_G  TM=8.014E-01  e=3.242E-07  Idiomarina loihiensis
  2qsd-assembly1_A  TM=7.921E-01  e=7.523E-07  Idiomarina loihiensis
  2qsd-assembly3_D  TM=7.858E-01  e=1.395E-06  Idiomarina loihiensis
  2qsd-assembly3_E  TM=7.759E-01  e=1.847E-06  Idiomarina loihiensis
  6b43-assembly1_8  TM=2.300E-01  e=7.898E-01  Human gammaherpesvirus 8

Sequence (370 aa):
MKLYLLLLGAEAPGRYTEQHDYFFGIADNLKDLVPAAKAFWPEAGNSLHLDGWREVTKVDSYAINIVAQNTETQASPDKLFFLNLGGYTTGKLEEQHYTVLTVQHNRILAAQAAKKTLFFKTNSLKGIATAHIDEKYGVDVDSVHQIEEMLSTEFKEKYQIVMSDGADLPEDEIHLGYFKLDKIKMKLYLLLLGAEAPGRYTEQHDYFFGIADNLKDLVPAAKAFWPEAGNSLHLDGWREVTKVDSYAINIVAQNTETQASPDKLFFLNLGGYTTGKLEEQHYTVLTVQHNRILAAQAAKKTLFFKTNSLKGIATAHIDEKYGVDVDSVHQIEEMLSTEFKEKYQIVMSDGADLPEDEIHLGYFKLDKIK

pLDDT: mean 89.48, std 15.57, range [32.66, 98.88]

Foldseek 3Di:
DFKKKFWKWADAPPDPDIDIDIAIDDDPFPLVCLVVQCVVPVRRPQRIWTQKMWTCQDADQKGKDKDWLPDDDDDDLKFKKKWWKWKDKPPDPDIDIDIHIHIDNDQVVVQVVVVVVVCCVVVVVVVVPPDDVPTDIDMHIDDMDGVLVRYDPVDNNTIDMDIDGRNPPDDIDMGGHIGRSVRGD/DFKKKFWKWADAPPDPDIDIDIAIDDDPFPLVCLVVQCVVPVRRPQRIWTQKMWTCQDADQKGKDKDWLPDDDDDDLKFKKKWWKWKDKPPDPDIDIDIHIHIDNDQVVVQVVVVVVVCCVVVVVVVVPPDDPPIDIDMHIDDMDGVLVRYDPVRNNTIDMDIDGRNPPDDIDMGGHIGRSVRGD

Radius of gyration: 22.54 Å; Cα contacts (8 Å, |Δi|>4): 750; chains: 2; bounding box: 44×72×50 Å